Protein AF-A0A2G8JW26-F1 (afdb_monomer)

Solvent-accessible surface area (backbone atoms only — not comparable to full-atom values): 11911 Å² total; per-residue (Å²): 138,81,82,78,79,81,71,82,70,61,40,28,38,35,43,73,55,68,63,91,91,51,98,78,59,60,26,36,37,36,46,38,79,64,57,70,70,58,46,53,52,51,47,51,50,42,63,70,72,42,81,46,42,74,44,77,63,76,85,71,88,49,90,85,55,58,82,61,61,60,58,40,44,54,53,47,48,36,24,60,67,30,25,52,46,27,36,56,57,48,61,54,54,12,58,77,69,71,45,87,59,80,62,75,91,31,46,49,49,94,84,40,62,38,26,58,56,34,28,54,43,42,73,71,40,94,58,98,62,62,60,37,71,81,32,53,88,47,87,11,33,15,66,22,87,83,26,73,69,53,37,68,60,53,51,53,47,39,41,38,23,36,26,40,80,34,97,43,63,91,68,16,61,35,33,34,28,82,66,92,72,62,96,85,51,49,72,44,52,50,48,61,81,56,44,74,42,96,86,61,90,82,80,94

Structure (mmCIF, N/CA/C/O backbone):
data_AF-A0A2G8JW26-F1
#
_entry.id   AF-A0A2G8JW26-F1
#
loop_
_atom_site.group_PDB
_atom_site.id
_atom_site.type_symbol
_atom_site.label_atom_id
_atom_site.label_alt_id
_atom_site.label_comp_id
_atom_site.label_asym_id
_atom_site.label_entity_id
_atom_site.label_seq_id
_atom_site.pdbx_PDB_ins_code
_atom_site.Cartn_x
_atom_site.Cartn_y
_atom_site.Cartn_z
_atom_site.occupancy
_atom_site.B_iso_or_equiv
_atom_site.auth_seq_id
_atom_site.auth_comp_id
_atom_site.auth_asym_id
_atom_site.auth_atom_id
_atom_site.pdbx_PDB_model_num
ATOM 1 N N . MET A 1 1 ? 27.687 -10.144 24.177 1.00 30.78 1 MET A N 1
ATOM 2 C CA . MET A 1 1 ? 27.036 -8.989 23.518 1.00 30.78 1 MET A CA 1
ATOM 3 C C . MET A 1 1 ? 26.056 -9.505 22.473 1.00 30.78 1 MET A C 1
ATOM 5 O O . MET A 1 1 ? 26.446 -9.833 21.360 1.00 30.78 1 MET A O 1
ATOM 9 N N . SER A 1 2 ? 24.797 -9.692 22.864 1.00 26.89 2 SER A N 1
ATOM 10 C CA . SER A 1 2 ? 23.723 -10.181 21.996 1.00 26.89 2 SER A CA 1
ATOM 11 C C . SER A 1 2 ? 23.219 -9.048 21.103 1.00 26.89 2 SER A C 1
ATOM 13 O O . SER A 1 2 ? 22.682 -8.060 21.600 1.00 26.89 2 SER A O 1
ATOM 15 N N . LYS A 1 3 ? 23.391 -9.183 19.784 1.00 27.52 3 LYS A N 1
ATOM 16 C CA . LYS A 1 3 ? 22.780 -8.281 18.802 1.00 27.52 3 LYS A CA 1
ATOM 17 C C . LYS A 1 3 ? 21.259 -8.412 18.907 1.00 27.52 3 LYS A C 1
ATOM 19 O O . LYS A 1 3 ? 20.697 -9.450 18.560 1.00 27.52 3 LYS A O 1
ATOM 24 N N . LEU A 1 4 ? 20.608 -7.368 19.413 1.00 24.56 4 LEU A N 1
ATOM 25 C CA . LEU A 1 4 ? 19.158 -7.242 19.445 1.00 24.56 4 LEU A CA 1
ATOM 26 C C . LEU A 1 4 ? 18.667 -7.197 17.990 1.00 24.56 4 LEU A C 1
ATOM 28 O O . LEU A 1 4 ? 18.871 -6.209 17.284 1.00 24.56 4 LEU A O 1
ATOM 32 N N . LYS A 1 5 ? 18.064 -8.287 17.507 1.00 28.83 5 LYS A N 1
ATOM 33 C CA . LYS A 1 5 ? 17.311 -8.259 16.251 1.00 28.83 5 LYS A CA 1
ATOM 34 C C . LYS A 1 5 ? 16.125 -7.324 16.477 1.00 28.83 5 LYS A C 1
ATOM 36 O O . LYS A 1 5 ? 15.198 -7.675 17.202 1.00 28.83 5 LYS A O 1
ATOM 41 N N . LYS A 1 6 ? 16.184 -6.125 15.896 1.00 34.03 6 LYS A N 1
ATOM 42 C CA . LYS A 1 6 ? 15.090 -5.150 15.876 1.00 34.03 6 LYS A CA 1
ATOM 43 C C . LYS A 1 6 ? 13.930 -5.793 15.109 1.00 34.03 6 LYS A C 1
ATOM 45 O O . LYS A 1 6 ? 13.925 -5.807 13.882 1.00 34.03 6 LYS A O 1
ATOM 50 N N . GLY A 1 7 ? 13.015 -6.443 15.827 1.00 31.31 7 GLY A N 1
ATOM 51 C CA . GLY A 1 7 ? 11.821 -7.029 15.232 1.00 31.31 7 GLY A CA 1
ATOM 52 C C . GLY A 1 7 ? 11.002 -5.909 14.606 1.00 31.31 7 GLY A C 1
ATOM 53 O O . GLY A 1 7 ? 10.542 -5.026 15.327 1.00 31.31 7 GLY A O 1
ATOM 54 N N . ARG A 1 8 ? 10.859 -5.918 13.274 1.00 47.69 8 ARG A N 1
ATOM 55 C CA . ARG A 1 8 ? 9.881 -5.073 12.575 1.00 47.69 8 ARG A CA 1
ATOM 56 C C . ARG A 1 8 ? 8.519 -5.342 13.233 1.00 47.69 8 ARG A C 1
ATOM 58 O O . ARG A 1 8 ? 8.087 -6.493 13.307 1.00 47.69 8 ARG A O 1
ATOM 65 N N . GLY A 1 9 ? 7.927 -4.307 13.827 1.00 42.75 9 GLY A N 1
ATOM 66 C CA . GLY A 1 9 ? 6.691 -4.408 14.601 1.00 42.75 9 GLY A CA 1
ATOM 67 C C . GLY A 1 9 ? 5.542 -4.999 13.780 1.00 42.75 9 GLY A C 1
ATOM 68 O O . GLY A 1 9 ? 5.511 -4.887 12.558 1.00 42.75 9 GLY A O 1
ATOM 69 N N . ARG A 1 10 ? 4.595 -5.647 14.466 1.00 56.91 10 ARG A N 1
ATOM 70 C CA . ARG A 1 10 ? 3.360 -6.190 13.879 1.00 56.91 10 ARG A CA 1
ATOM 71 C C . ARG A 1 10 ? 2.516 -5.027 13.342 1.00 56.91 10 ARG A C 1
ATOM 73 O O . ARG A 1 10 ? 1.923 -4.300 14.137 1.00 56.91 10 ARG A O 1
ATOM 80 N N . MET A 1 11 ? 2.509 -4.846 12.027 1.00 57.72 11 MET A N 1
ATOM 81 C CA . MET A 1 11 ? 1.865 -3.726 11.340 1.00 57.72 11 MET A CA 1
ATOM 82 C C . MET A 1 11 ? 0.542 -4.150 10.700 1.00 57.72 11 MET A C 1
ATOM 84 O O . MET A 1 11 ? 0.404 -5.282 10.250 1.00 57.72 11 MET A O 1
ATOM 88 N N . LEU A 1 12 ? -0.420 -3.235 10.661 1.00 58.44 12 LEU A N 1
ATOM 89 C CA . LEU A 1 12 ? -1.629 -3.317 9.856 1.00 58.44 12 LEU A CA 1
ATOM 90 C C . LEU A 1 12 ? -1.539 -2.312 8.710 1.00 58.44 12 LEU A C 1
ATOM 92 O O . LEU A 1 12 ? -1.093 -1.181 8.891 1.00 58.44 12 LEU A O 1
ATOM 96 N N . GLU A 1 13 ? -2.038 -2.699 7.546 1.00 59.38 13 GLU A N 1
ATOM 97 C CA . GLU A 1 13 ? -2.275 -1.768 6.452 1.00 59.38 13 GLU A CA 1
ATOM 98 C C . GLU A 1 13 ? -3.777 -1.495 6.373 1.00 59.38 13 GLU A C 1
ATOM 100 O O . GLU A 1 13 ? -4.583 -2.398 6.153 1.00 59.38 13 GLU A O 1
ATOM 105 N N . VAL A 1 14 ? -4.195 -0.244 6.518 1.00 57.38 14 VAL A N 1
ATOM 106 C CA . VAL A 1 14 ? -5.599 0.128 6.347 1.00 57.38 14 VAL A CA 1
ATOM 107 C C . VAL A 1 14 ? -5.771 0.792 4.986 1.00 57.38 14 VAL A C 1
ATOM 109 O O . VAL A 1 14 ? -5.389 1.941 4.771 1.00 57.38 14 VAL A O 1
ATOM 112 N N . ARG A 1 15 ? -6.400 0.068 4.053 1.00 61.72 15 ARG A N 1
ATOM 113 C CA . ARG A 1 15 ? -6.806 0.600 2.747 1.00 61.72 15 ARG A CA 1
ATOM 114 C C . ARG A 1 15 ? 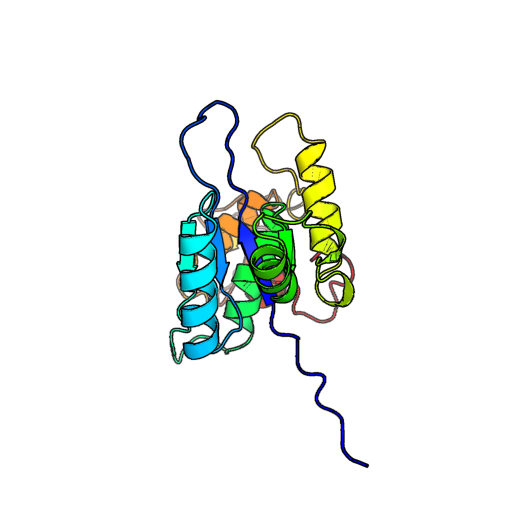-8.140 1.325 2.881 1.00 61.72 15 ARG A C 1
ATOM 116 O O . ARG A 1 15 ? -9.218 0.761 2.654 1.00 61.72 15 ARG A O 1
ATOM 123 N N . THR A 1 16 ? -8.090 2.614 3.181 1.00 50.12 16 THR A N 1
ATOM 124 C CA . THR A 1 16 ? -9.255 3.495 3.064 1.00 50.12 16 THR A CA 1
ATOM 125 C C . THR A 1 16 ? -9.513 3.828 1.589 1.00 50.12 16 THR A C 1
ATOM 127 O O . THR A 1 16 ? -9.239 4.916 1.102 1.00 50.12 16 THR A O 1
ATOM 130 N N . LYS A 1 17 ? -10.061 2.876 0.820 1.00 43.22 17 LYS A N 1
ATOM 131 C CA . LYS A 1 17 ? -10.675 3.213 -0.475 1.00 43.22 17 LYS A CA 1
ATOM 132 C C . LYS A 1 17 ? -12.076 3.763 -0.231 1.00 43.22 17 LYS A C 1
ATOM 134 O O . LYS A 1 17 ? -13.011 2.982 -0.066 1.00 43.22 17 LYS A O 1
ATOM 139 N N . VAL A 1 18 ? -12.225 5.082 -0.285 1.00 38.50 18 VAL A N 1
ATOM 140 C CA . VAL A 1 18 ? -13.498 5.717 -0.643 1.00 38.50 18 VAL A CA 1
ATOM 141 C C . VAL A 1 18 ? -13.238 6.506 -1.919 1.00 38.50 18 VAL A C 1
ATOM 143 O O . VAL A 1 18 ? -12.614 7.556 -1.880 1.00 38.50 18 VAL A O 1
ATOM 146 N N . ALA A 1 19 ? -13.654 5.952 -3.060 1.00 34.09 19 ALA A N 1
ATOM 147 C CA . ALA A 1 19 ? -13.662 6.710 -4.307 1.00 34.09 19 ALA A CA 1
ATOM 148 C C . ALA A 1 19 ? -14.710 7.835 -4.188 1.00 34.09 19 ALA A C 1
ATOM 150 O O . ALA A 1 19 ? -15.807 7.564 -3.667 1.00 34.09 19 ALA A O 1
ATOM 151 N N . PRO A 1 20 ? -14.440 9.056 -4.676 1.00 33.62 20 PRO A N 1
ATOM 152 C CA . PRO A 1 20 ? -15.449 10.100 -4.738 1.00 33.62 20 PRO A CA 1
ATOM 153 C C . PRO A 1 20 ? -16.604 9.613 -5.624 1.00 33.62 20 PRO A C 1
ATOM 155 O O . PRO A 1 20 ? -16.404 9.143 -6.740 1.00 33.62 20 PRO A O 1
ATOM 158 N N . GLY A 1 21 ? -17.832 9.665 -5.107 1.00 41.88 21 GLY A N 1
ATOM 159 C CA . GLY A 1 21 ? -19.046 9.372 -5.882 1.00 41.88 21 GLY A CA 1
ATOM 160 C C . GLY A 1 21 ? -19.690 8.000 -5.668 1.00 41.88 21 GLY A C 1
ATOM 161 O O . GLY A 1 21 ? -20.824 7.813 -6.101 1.00 41.88 21 GLY A O 1
ATOM 162 N N . ASN A 1 22 ? -19.071 7.060 -4.940 1.00 40.91 22 ASN A N 1
ATOM 163 C CA . ASN A 1 22 ? -19.716 5.774 -4.639 1.00 40.91 22 ASN A CA 1
ATOM 164 C C . ASN A 1 22 ? -19.882 5.546 -3.131 1.00 40.91 22 ASN A C 1
ATOM 166 O O . ASN A 1 22 ? -19.102 4.837 -2.495 1.00 40.91 22 ASN A O 1
ATOM 170 N N . LYS A 1 23 ? -20.960 6.116 -2.572 1.00 48.22 23 LYS A N 1
ATOM 171 C CA . LYS A 1 23 ? -21.358 6.061 -1.147 1.00 48.22 23 LYS A CA 1
ATOM 172 C C . LYS A 1 23 ? -21.627 4.640 -0.597 1.00 48.22 23 LYS A C 1
ATOM 174 O O . LYS A 1 23 ? -2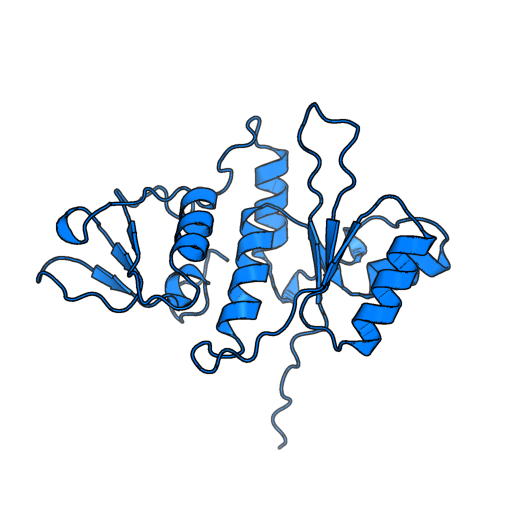2.116 4.503 0.518 1.00 48.22 23 LYS A O 1
ATOM 179 N N . THR A 1 24 ? -21.344 3.578 -1.360 1.00 52.25 24 THR A N 1
ATOM 180 C CA . THR A 1 24 ? -21.722 2.186 -1.043 1.00 52.25 24 THR A CA 1
ATOM 181 C C . THR A 1 24 ? -20.543 1.228 -0.830 1.00 52.25 24 THR A C 1
ATOM 183 O O . THR A 1 24 ? -20.740 0.102 -0.361 1.00 52.25 24 THR A O 1
ATOM 186 N N . ARG A 1 25 ? -19.298 1.627 -1.132 1.00 65.44 25 ARG A N 1
ATOM 187 C CA . ARG A 1 25 ? -18.125 0.757 -0.935 1.00 65.44 25 ARG A CA 1
ATOM 188 C C . ARG A 1 25 ? -17.505 0.963 0.446 1.00 65.44 25 ARG A C 1
ATOM 190 O O . ARG A 1 25 ? -16.904 1.992 0.715 1.00 65.44 25 ARG A O 1
ATOM 197 N N . LYS A 1 26 ? -17.616 -0.063 1.298 1.00 78.06 26 LYS A N 1
ATOM 198 C CA . LYS A 1 26 ? -16.920 -0.116 2.593 1.00 78.06 26 LYS A CA 1
ATOM 199 C C . LYS A 1 26 ? -15.390 -0.126 2.387 1.00 78.06 26 LYS A C 1
ATOM 201 O O . LYS A 1 26 ? -14.928 -0.955 1.589 1.00 78.06 26 LYS A O 1
ATOM 206 N N . PRO A 1 27 ? -14.617 0.714 3.104 1.00 84.12 27 PRO A N 1
ATOM 207 C CA . PRO A 1 27 ? -13.152 0.657 3.115 1.00 84.12 27 PRO A CA 1
ATOM 208 C C . PRO A 1 27 ? -12.647 -0.719 3.577 1.00 84.12 27 PRO A C 1
ATOM 210 O O . PRO A 1 27 ? -13.392 -1.496 4.174 1.00 84.12 27 PRO A O 1
ATOM 213 N N . THR A 1 28 ? -11.397 -1.067 3.263 1.00 86.69 28 THR A N 1
ATOM 214 C CA . THR A 1 28 ? -10.842 -2.405 3.530 1.00 86.69 28 THR A CA 1
ATOM 215 C C . THR A 1 28 ? -9.622 -2.330 4.439 1.00 86.69 28 THR A C 1
ATOM 217 O O . THR A 1 28 ? -8.658 -1.645 4.136 1.00 86.69 28 THR A O 1
ATOM 220 N N . ILE A 1 29 ? -9.619 -3.090 5.525 1.00 88.56 29 ILE A N 1
ATOM 221 C CA . ILE A 1 29 ? -8.446 -3.291 6.376 1.00 88.56 29 ILE A CA 1
ATOM 222 C C . ILE A 1 29 ? -7.690 -4.516 5.858 1.00 88.56 29 ILE A C 1
ATOM 224 O O . ILE A 1 29 ? -8.260 -5.606 5.757 1.00 88.56 29 ILE A O 1
ATOM 228 N N . VAL A 1 30 ? -6.416 -4.342 5.522 1.00 87.19 30 VAL A N 1
ATOM 229 C CA . VAL A 1 30 ? -5.510 -5.407 5.094 1.00 87.19 30 VAL A CA 1
ATOM 230 C C . VAL A 1 30 ? -4.611 -5.798 6.262 1.00 87.19 30 VAL A C 1
ATOM 232 O O . VAL A 1 30 ? -3.844 -5.019 6.820 1.00 87.19 30 VAL A O 1
ATOM 235 N N . LEU A 1 31 ? -4.715 -7.060 6.655 1.00 85.19 31 LEU A N 1
ATOM 236 C CA . LEU A 1 31 ? -3.947 -7.608 7.761 1.00 85.19 31 LEU A CA 1
ATOM 237 C C . LEU A 1 31 ? -2.632 -8.169 7.210 1.00 85.19 31 LEU A C 1
ATOM 239 O O . LEU A 1 31 ? -2.617 -9.274 6.657 1.00 85.19 31 LEU A O 1
ATOM 243 N N . THR A 1 32 ? -1.552 -7.399 7.331 1.00 78.25 32 THR A N 1
ATOM 244 C CA . THR A 1 32 ? -0.191 -7.780 6.921 1.00 78.25 32 THR A CA 1
ATOM 245 C C . THR A 1 32 ? 0.642 -8.176 8.144 1.00 78.25 32 THR A C 1
ATOM 247 O O . THR A 1 32 ? 0.219 -7.983 9.278 1.00 78.25 32 THR A O 1
ATOM 250 N N . SER A 1 33 ? 1.776 -8.854 7.938 1.00 72.56 33 SER A N 1
ATOM 251 C CA . SER A 1 33 ? 2.799 -9.125 8.970 1.00 72.56 33 SER A CA 1
ATOM 252 C C . SER A 1 33 ? 2.303 -9.647 10.337 1.00 72.56 33 SER A C 1
ATOM 254 O O . SER A 1 33 ? 2.906 -9.387 11.381 1.00 72.56 33 SER A O 1
ATOM 256 N N . MET A 1 34 ? 1.224 -10.438 10.338 1.00 75.00 34 MET A N 1
ATOM 257 C CA . MET A 1 34 ? 0.620 -11.039 11.533 1.00 75.00 34 MET A CA 1
ATOM 258 C C . MET A 1 34 ? 0.457 -12.552 11.400 1.00 75.00 34 MET A C 1
ATOM 260 O O . MET A 1 34 ? 0.169 -13.068 10.316 1.00 75.00 34 MET A O 1
ATOM 264 N N . HIS A 1 35 ? 0.581 -13.260 12.526 1.00 80.75 35 HIS A N 1
ATOM 265 C CA . HIS A 1 35 ? 0.244 -14.680 12.612 1.00 80.75 35 HIS A CA 1
ATOM 266 C C . HIS A 1 35 ? -1.244 -14.906 12.346 1.00 80.75 35 HIS A C 1
ATOM 268 O O . HIS A 1 35 ? -2.077 -14.049 12.631 1.00 80.75 35 HIS A O 1
ATOM 274 N N . ARG A 1 36 ? -1.588 -16.088 11.824 1.00 82.44 36 ARG A N 1
ATOM 275 C CA . ARG A 1 36 ? -2.970 -16.420 11.453 1.00 82.44 36 ARG A CA 1
ATOM 276 C C . ARG A 1 36 ? -3.948 -16.267 12.622 1.00 82.44 36 ARG A C 1
ATOM 278 O O . ARG A 1 36 ? -5.014 -15.704 12.417 1.00 82.44 36 ARG A O 1
ATOM 285 N N . SER A 1 37 ? -3.548 -16.686 13.823 1.00 85.12 37 SER A N 1
ATOM 286 C CA . SER A 1 37 ? -4.335 -16.520 15.050 1.00 85.12 37 SER A CA 1
ATOM 287 C C . SER A 1 37 ? -4.636 -15.050 15.354 1.00 85.12 37 SER A C 1
ATOM 289 O O . SER A 1 37 ? -5.780 -14.699 15.622 1.00 85.12 37 SER A O 1
ATOM 291 N N . ASP A 1 38 ? -3.635 -14.172 15.239 1.00 85.12 38 ASP A N 1
ATOM 292 C CA . ASP A 1 38 ? -3.809 -12.730 15.437 1.00 85.12 38 ASP A CA 1
ATOM 293 C C . ASP A 1 38 ? -4.732 -12.156 14.345 1.00 85.12 38 ASP A C 1
ATOM 295 O O . ASP A 1 38 ? -5.621 -11.360 14.640 1.00 85.12 38 ASP A O 1
ATOM 299 N N . GLN A 1 39 ? -4.597 -12.610 13.091 1.00 87.44 39 GLN A N 1
ATOM 300 C CA . GLN A 1 39 ? -5.499 -12.208 12.005 1.00 87.44 39 GLN A CA 1
ATOM 301 C C . GLN A 1 39 ? -6.952 -12.640 12.264 1.00 87.44 39 GLN A C 1
ATOM 303 O O . GLN A 1 39 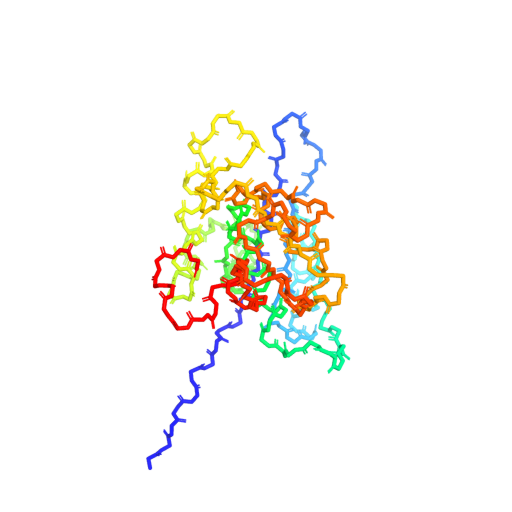? -7.867 -11.877 11.964 1.00 87.44 39 GLN A O 1
ATOM 308 N N . ASP A 1 40 ? -7.186 -13.838 12.809 1.00 90.06 40 ASP A N 1
ATOM 309 C CA . ASP A 1 40 ? -8.529 -14.335 13.145 1.00 90.06 40 ASP A CA 1
ATOM 310 C C . ASP A 1 40 ? -9.236 -13.427 14.161 1.00 90.06 40 ASP A C 1
ATOM 312 O O . ASP A 1 40 ? -10.411 -13.081 13.983 1.00 90.06 40 ASP A O 1
ATOM 316 N N . VAL A 1 41 ? -8.498 -12.983 15.183 1.00 90.94 41 VAL A N 1
ATOM 317 C CA . VAL A 1 41 ? -8.992 -12.021 16.175 1.00 90.94 41 VAL A CA 1
ATOM 318 C C . VAL A 1 41 ? -9.335 -10.694 15.499 1.00 90.94 41 VAL A C 1
ATOM 320 O O . VAL A 1 41 ? -10.467 -10.230 15.615 1.00 90.94 41 VAL A O 1
ATOM 323 N N . MET A 1 42 ? -8.416 -10.121 14.716 1.00 90.31 42 MET A N 1
ATOM 324 C CA . MET A 1 42 ? -8.640 -8.828 14.052 1.00 90.31 42 MET A CA 1
ATOM 325 C C . MET A 1 42 ? -9.826 -8.867 13.082 1.00 90.31 42 MET A C 1
ATOM 327 O O . MET A 1 42 ? -10.645 -7.952 13.068 1.00 90.31 42 MET A O 1
ATOM 331 N N . VAL A 1 43 ? -9.984 -9.948 12.308 1.00 91.62 43 VAL A N 1
ATOM 332 C CA . VAL A 1 43 ? -11.155 -10.132 11.431 1.00 91.62 43 VAL A CA 1
ATOM 333 C C . VAL A 1 43 ? -12.455 -10.138 12.235 1.00 91.62 43 VAL A C 1
ATOM 335 O O . VAL A 1 43 ? -13.448 -9.559 11.790 1.00 91.62 43 VAL A O 1
ATOM 338 N N . SER A 1 44 ? -12.454 -10.769 13.409 1.00 93.00 44 SER A N 1
ATOM 339 C CA . SER A 1 44 ? -13.625 -10.824 14.285 1.00 93.00 44 SER A CA 1
ATOM 340 C C . SER A 1 44 ? -13.985 -9.445 14.839 1.00 93.00 44 SER A C 1
ATOM 342 O O . SER A 1 44 ? -15.165 -9.094 14.839 1.00 93.00 44 SER A O 1
ATOM 344 N N . VAL A 1 45 ? -12.985 -8.643 15.221 1.00 93.06 45 VAL A N 1
ATOM 345 C CA . VAL A 1 45 ? -13.171 -7.254 15.671 1.00 93.06 45 VAL A CA 1
ATOM 346 C C . VAL A 1 45 ? -13.739 -6.376 14.559 1.00 93.06 45 VAL A C 1
ATOM 348 O O . VAL A 1 45 ? -14.757 -5.721 14.760 1.00 93.06 45 VAL A O 1
ATOM 351 N N . VAL A 1 46 ? -13.149 -6.421 13.359 1.00 91.19 46 VAL A N 1
ATOM 352 C CA . VAL A 1 46 ? -13.626 -5.645 12.199 1.00 91.19 46 VAL A CA 1
ATOM 353 C C . VAL A 1 46 ? -15.075 -5.989 11.857 1.00 91.19 46 VAL A C 1
ATOM 355 O O . VAL A 1 46 ? -15.873 -5.111 11.536 1.00 91.19 46 VAL A O 1
ATOM 358 N N . ARG A 1 47 ? -15.442 -7.272 11.952 1.00 93.00 47 ARG A N 1
ATOM 359 C CA . ARG A 1 47 ? -16.824 -7.711 11.739 1.00 93.00 47 ARG A CA 1
ATOM 360 C C . ARG A 1 47 ? -17.771 -7.191 12.824 1.00 93.00 47 ARG A C 1
ATOM 362 O O . ARG A 1 47 ? -18.906 -6.869 12.493 1.00 93.00 47 ARG A O 1
ATOM 369 N N . ASN A 1 48 ? -17.323 -7.148 14.078 1.00 94.25 48 ASN A N 1
ATOM 370 C CA . ASN A 1 48 ? -18.117 -6.686 15.215 1.00 94.25 48 ASN A CA 1
ATOM 371 C C . ASN A 1 48 ? -18.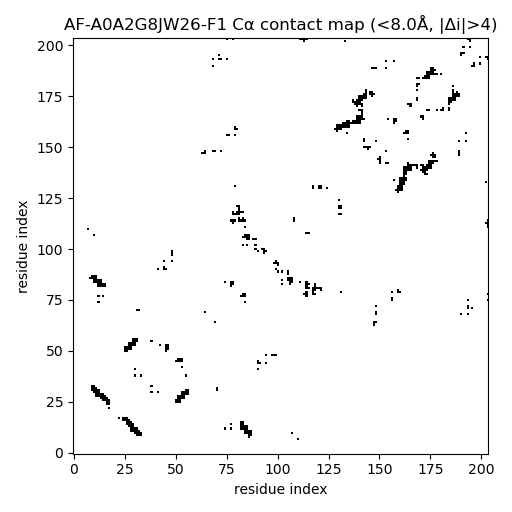407 -5.176 15.128 1.00 94.25 48 ASN A C 1
ATOM 373 O O . ASN A 1 48 ? -19.571 -4.791 15.131 1.00 94.25 48 ASN A O 1
ATOM 377 N N . LEU A 1 49 ? -17.369 -4.350 14.955 1.00 91.94 49 LEU A N 1
ATOM 378 C CA . LEU A 1 49 ? -17.499 -2.888 14.868 1.00 91.94 49 LEU A CA 1
ATOM 379 C C . LEU A 1 49 ? -18.135 -2.413 13.547 1.00 91.94 49 LEU A C 1
ATOM 381 O O . LEU A 1 49 ? -18.700 -1.323 13.470 1.00 91.94 49 LEU A O 1
ATOM 385 N N . GLY A 1 50 ? -18.057 -3.215 12.481 1.00 91.00 50 GLY A N 1
ATOM 386 C CA . GLY A 1 50 ? -18.624 -2.869 11.179 1.00 91.00 50 GLY A CA 1
ATOM 387 C C . GLY A 1 50 ? -17.851 -1.752 10.463 1.00 91.00 50 GLY A C 1
ATOM 388 O O . GLY A 1 50 ? -16.686 -1.494 10.741 1.00 91.00 50 GLY A O 1
ATOM 389 N N . GLY A 1 51 ? -18.465 -1.111 9.463 1.00 87.38 51 GLY A N 1
ATOM 390 C CA . GLY A 1 51 ? -17.842 -0.020 8.687 1.00 87.38 51 GLY A CA 1
ATOM 391 C C . GLY A 1 51 ? -16.781 -0.449 7.660 1.00 87.38 51 GLY A C 1
ATOM 392 O O . GLY A 1 51 ? -16.769 0.088 6.555 1.00 87.38 51 GLY A O 1
ATOM 393 N N . TYR A 1 52 ? -15.982 -1.480 7.947 1.00 89.31 52 TYR A N 1
ATOM 394 C CA . TYR A 1 52 ? -14.898 -1.954 7.078 1.00 89.31 52 TYR A CA 1
ATOM 395 C C . TYR A 1 52 ? -15.117 -3.392 6.586 1.00 89.31 52 TYR A C 1
ATOM 397 O O . TYR A 1 52 ? -15.827 -4.199 7.189 1.00 89.31 52 TYR A O 1
ATOM 405 N N . LYS A 1 53 ? -14.480 -3.728 5.463 1.00 89.88 53 LYS A N 1
ATOM 406 C CA . LYS A 1 53 ? -14.170 -5.107 5.067 1.00 89.88 53 LYS A CA 1
ATOM 407 C C . LYS A 1 53 ? -12.795 -5.475 5.615 1.00 89.88 53 LYS A C 1
ATOM 409 O O . LYS A 1 53 ? -11.946 -4.605 5.762 1.00 89.88 53 LYS A O 1
ATOM 414 N N . SER A 1 54 ? -12.545 -6.755 5.858 1.00 86.44 54 SER A N 1
ATOM 415 C CA . SER A 1 54 ? -11.204 -7.246 6.180 1.00 86.44 54 SER A CA 1
ATOM 416 C C . SER A 1 54 ? -10.679 -8.145 5.063 1.00 86.44 54 SER A C 1
ATOM 418 O O . SER A 1 54 ? -11.414 -8.948 4.486 1.00 86.44 54 SER A O 1
ATOM 420 N N . HIS A 1 55 ? -9.398 -7.997 4.744 1.00 84.38 55 HIS A N 1
ATOM 421 C CA . HIS A 1 55 ? -8.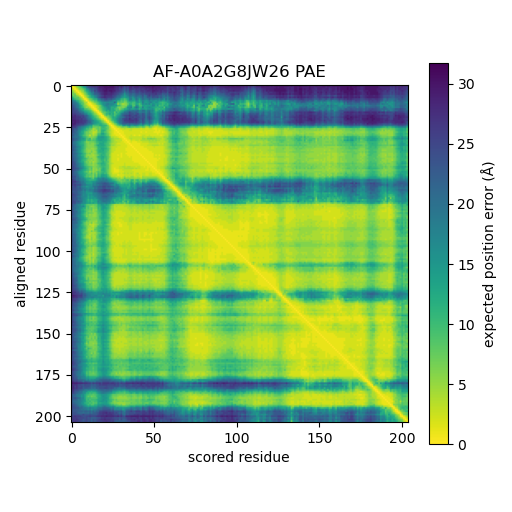676 -8.860 3.824 1.00 84.38 55 HIS A CA 1
ATOM 422 C C . HIS A 1 55 ? -7.427 -9.394 4.518 1.00 84.38 55 HIS A C 1
ATOM 424 O O . HIS A 1 55 ? -6.666 -8.650 5.136 1.00 84.38 55 HIS A O 1
ATOM 430 N N . ARG A 1 56 ? -7.222 -10.705 4.426 1.00 78.50 56 ARG A N 1
ATOM 431 C CA . ARG A 1 56 ? -6.037 -11.357 4.978 1.00 78.50 56 ARG A CA 1
ATOM 432 C C . ARG A 1 56 ? -4.974 -11.409 3.907 1.00 78.50 56 ARG A C 1
ATOM 434 O O . ARG A 1 56 ? -5.215 -12.003 2.857 1.00 78.50 56 ARG A O 1
ATOM 441 N N . HIS A 1 57 ? -3.796 -10.873 4.191 1.00 70.44 57 HIS A N 1
ATOM 442 C CA . HIS A 1 57 ? -2.672 -11.134 3.314 1.00 70.44 57 HIS A CA 1
ATOM 443 C C . HIS A 1 57 ? -2.147 -12.549 3.592 1.00 70.44 57 HIS A C 1
ATOM 445 O O . HIS A 1 57 ? -1.658 -12.856 4.684 1.00 70.44 57 HIS A O 1
ATOM 451 N N . ARG A 1 58 ? -2.286 -13.450 2.614 1.00 59.19 58 ARG A N 1
ATOM 452 C CA . ARG A 1 58 ? -1.730 -14.802 2.710 1.00 59.19 58 ARG A CA 1
ATOM 453 C C . ARG A 1 58 ? -0.237 -14.727 2.404 1.00 59.19 58 ARG A C 1
ATOM 455 O O . ARG A 1 58 ? 0.139 -14.407 1.280 1.00 59.19 58 ARG A O 1
ATOM 462 N N . ARG A 1 59 ? 0.608 -15.092 3.375 1.00 55.53 59 ARG A N 1
ATOM 463 C CA . ARG A 1 59 ? 1.999 -15.470 3.090 1.00 55.53 59 ARG A CA 1
ATOM 464 C C . ARG A 1 59 ? 1.953 -16.722 2.211 1.00 55.53 59 ARG A C 1
ATOM 466 O O . ARG A 1 59 ? 1.652 -17.810 2.699 1.00 55.53 59 ARG A O 1
ATOM 473 N N . SER A 1 60 ? 2.131 -16.556 0.904 1.00 44.56 60 SER A N 1
ATOM 474 C CA . SER A 1 60 ? 2.423 -17.683 0.023 1.00 44.56 60 SER A CA 1
ATOM 475 C C . SER A 1 60 ? 3.898 -18.008 0.207 1.00 44.56 60 SER A C 1
ATOM 477 O O . SER A 1 60 ? 4.730 -17.118 0.044 1.00 44.56 60 SER A O 1
ATOM 479 N N . TYR A 1 61 ? 4.226 -19.248 0.566 1.00 46.28 61 TYR A N 1
ATOM 480 C CA . TYR A 1 61 ? 5.601 -19.746 0.519 1.00 46.28 61 TYR A CA 1
ATOM 481 C C . TYR A 1 61 ? 5.960 -20.047 -0.937 1.00 46.28 61 TYR A C 1
ATOM 483 O O . TYR A 1 61 ? 6.195 -21.197 -1.307 1.00 46.28 61 TYR A O 1
ATOM 491 N N . ASP A 1 62 ? 5.924 -19.024 -1.786 1.00 46.62 62 ASP A N 1
ATOM 492 C CA . ASP A 1 62 ? 6.513 -19.150 -3.104 1.00 46.62 62 ASP A CA 1
ATOM 493 C C . ASP A 1 62 ? 8.030 -19.166 -2.907 1.00 46.62 62 ASP A C 1
ATOM 495 O O . ASP A 1 62 ? 8.610 -18.175 -2.455 1.00 46.62 62 ASP A O 1
ATOM 499 N N . HIS A 1 63 ? 8.650 -20.322 -3.154 1.00 49.78 63 HIS A N 1
ATOM 500 C CA . HIS A 1 63 ? 10.081 -20.558 -2.929 1.00 49.78 63 HIS A CA 1
ATOM 501 C C . HIS A 1 63 ? 10.964 -19.635 -3.787 1.00 49.78 63 HIS A C 1
ATOM 503 O O . HIS A 1 63 ? 12.162 -19.541 -3.534 1.00 49.78 63 HIS A O 1
ATOM 509 N N . SER A 1 64 ? 10.371 -18.934 -4.761 1.00 49.41 64 SER A N 1
ATOM 510 C CA . SER A 1 64 ? 11.038 -17.934 -5.592 1.00 49.41 64 SER A CA 1
ATOM 511 C C . SER A 1 64 ? 11.138 -16.546 -4.944 1.00 49.41 64 SER A C 1
ATOM 513 O O . SER A 1 64 ? 12.028 -15.776 -5.295 1.00 49.41 64 SER A O 1
ATOM 515 N N . SER A 1 65 ? 10.253 -16.195 -4.003 1.00 48.16 65 SER A N 1
ATOM 516 C CA . SER A 1 65 ? 10.224 -14.847 -3.415 1.00 48.16 65 SER A CA 1
ATOM 517 C C . SER A 1 65 ? 10.907 -14.824 -2.049 1.00 48.16 65 SER A C 1
ATOM 519 O O . SER A 1 65 ? 10.534 -15.566 -1.136 1.00 48.16 65 SER A O 1
ATOM 521 N N . SER A 1 66 ? 11.909 -13.959 -1.874 1.00 54.28 66 SER A N 1
ATOM 522 C CA . SER A 1 66 ? 12.528 -13.781 -0.560 1.00 54.28 66 SER A CA 1
ATOM 523 C C . SER A 1 66 ? 11.488 -13.197 0.417 1.00 54.28 66 SER A C 1
ATOM 525 O O . SER A 1 66 ? 10.783 -12.252 0.055 1.00 54.28 66 SER A O 1
ATOM 527 N N . PRO A 1 67 ? 11.373 -13.700 1.661 1.00 48.97 67 PRO A N 1
ATOM 528 C CA . PRO A 1 67 ? 10.311 -13.305 2.594 1.00 48.97 67 PRO A CA 1
ATOM 529 C C . PRO A 1 67 ? 10.168 -11.793 2.848 1.00 48.97 67 PRO A C 1
ATOM 531 O O . PRO A 1 67 ? 9.085 -11.350 3.218 1.00 48.97 67 PRO A O 1
ATOM 534 N N . GLY A 1 68 ? 11.232 -11.005 2.647 1.00 56.34 68 GLY A N 1
ATOM 535 C CA . GLY A 1 68 ? 11.203 -9.544 2.775 1.00 56.34 68 GLY A CA 1
ATOM 536 C C . GLY A 1 68 ? 10.561 -8.824 1.585 1.00 56.34 68 GLY A C 1
ATOM 537 O O . GLY A 1 68 ? 9.754 -7.929 1.791 1.00 56.34 68 GLY A O 1
ATOM 538 N N . THR A 1 69 ? 10.819 -9.264 0.350 1.00 56.41 69 THR A N 1
ATOM 539 C CA . THR A 1 69 ? 10.404 -8.534 -0.871 1.00 56.41 69 THR A CA 1
ATOM 540 C C . THR A 1 69 ? 8.892 -8.414 -1.045 1.00 56.41 69 THR A C 1
ATOM 542 O O . THR A 1 69 ? 8.400 -7.414 -1.561 1.00 56.41 69 THR A O 1
ATOM 545 N N . ARG A 1 70 ? 8.125 -9.410 -0.591 1.00 58.72 70 ARG A N 1
ATOM 546 C CA . ARG A 1 70 ? 6.660 -9.378 -0.685 1.00 58.72 70 ARG A CA 1
ATOM 547 C C . ARG A 1 70 ? 6.018 -8.485 0.377 1.00 58.72 70 ARG A C 1
ATOM 549 O O . ARG A 1 70 ? 5.040 -7.804 0.082 1.00 58.72 70 ARG A O 1
ATOM 556 N N . GLU A 1 71 ? 6.545 -8.512 1.602 1.00 60.62 71 GLU A N 1
ATOM 557 C CA . GLU A 1 71 ? 6.097 -7.602 2.662 1.00 60.62 71 GLU A CA 1
ATOM 558 C C . GLU A 1 71 ? 6.453 -6.157 2.296 1.00 60.62 71 GLU A C 1
ATOM 560 O O . GLU A 1 71 ? 5.616 -5.275 2.472 1.00 60.62 71 GLU A O 1
ATOM 565 N N . ASP A 1 72 ? 7.625 -5.940 1.692 1.00 72.12 72 ASP A N 1
ATOM 566 C CA . ASP A 1 72 ? 8.034 -4.639 1.169 1.00 72.12 72 ASP A CA 1
ATOM 567 C C . ASP A 1 72 ? 7.064 -4.169 0.059 1.00 72.12 72 ASP A C 1
ATOM 569 O O . ASP A 1 72 ? 6.533 -3.072 0.170 1.00 72.12 72 ASP A O 1
ATOM 573 N N . LEU A 1 73 ? 6.692 -5.011 -0.922 1.00 77.19 73 LEU A N 1
ATOM 574 C CA . LEU A 1 73 ? 5.743 -4.629 -1.987 1.00 77.19 73 LEU A CA 1
ATOM 575 C C . LEU A 1 73 ? 4.381 -4.149 -1.469 1.00 77.19 73 LEU A C 1
ATOM 577 O O . LEU A 1 73 ? 3.881 -3.139 -1.953 1.00 77.19 73 LEU A O 1
ATOM 581 N N . GLU A 1 74 ? 3.736 -4.861 -0.542 1.00 78.00 74 GLU A N 1
ATOM 582 C CA . GLU A 1 74 ? 2.408 -4.438 -0.065 1.00 78.00 74 GLU A CA 1
ATOM 583 C C . GLU A 1 74 ? 2.492 -3.119 0.706 1.00 78.00 74 GLU A C 1
ATOM 585 O O . GLU A 1 74 ? 1.665 -2.237 0.489 1.00 78.00 74 GLU A O 1
ATOM 590 N N . CYS A 1 75 ? 3.527 -2.947 1.537 1.00 78.56 75 CYS A N 1
ATOM 591 C CA . CYS A 1 75 ? 3.762 -1.687 2.240 1.00 78.56 75 CYS A CA 1
ATOM 592 C C . CYS A 1 75 ? 4.032 -0.556 1.246 1.00 78.56 75 CYS A C 1
ATOM 594 O O . CYS A 1 75 ? 3.422 0.505 1.341 1.00 78.56 75 CYS A O 1
ATOM 596 N N . THR A 1 76 ? 4.877 -0.798 0.247 1.00 81.75 76 THR A N 1
ATOM 597 C CA . THR A 1 76 ? 5.173 0.167 -0.809 1.00 81.75 76 THR A CA 1
ATOM 598 C C . THR A 1 76 ? 3.925 0.508 -1.622 1.00 81.75 76 THR A C 1
ATOM 600 O O . THR A 1 76 ? 3.681 1.678 -1.888 1.00 81.75 76 THR A O 1
ATOM 603 N N . MET A 1 77 ? 3.076 -0.467 -1.955 1.00 84.44 77 MET A N 1
ATOM 604 C CA . MET A 1 77 ? 1.792 -0.228 -2.624 1.00 84.44 77 MET A CA 1
ATOM 605 C C . MET A 1 77 ? 0.829 0.576 -1.746 1.00 84.44 77 MET A C 1
ATOM 607 O O . MET A 1 77 ? 0.118 1.445 -2.253 1.00 84.44 77 MET A O 1
ATOM 611 N N . ALA A 1 78 ? 0.799 0.313 -0.440 1.00 83.62 78 ALA A N 1
ATOM 612 C CA . ALA A 1 78 ? 0.000 1.067 0.519 1.00 83.62 78 ALA A CA 1
ATOM 613 C C . ALA A 1 78 ? 0.427 2.533 0.565 1.00 83.62 78 ALA A C 1
ATOM 615 O O . ALA A 1 78 ? -0.409 3.430 0.429 1.00 83.62 78 ALA A O 1
ATOM 616 N N . ILE A 1 79 ? 1.737 2.757 0.698 1.00 85.25 79 ILE A N 1
ATOM 617 C CA . ILE A 1 79 ? 2.356 4.078 0.669 1.00 85.25 79 ILE A CA 1
ATOM 618 C C . ILE A 1 79 ? 2.033 4.732 -0.664 1.00 85.25 79 ILE A C 1
ATOM 620 O O . ILE A 1 79 ? 1.480 5.821 -0.664 1.00 85.25 79 ILE A O 1
ATOM 624 N N . ALA A 1 80 ? 2.242 4.052 -1.791 1.00 86.44 80 ALA A N 1
ATOM 625 C CA . ALA A 1 80 ? 1.957 4.583 -3.118 1.00 86.44 80 ALA A CA 1
ATOM 626 C C . ALA A 1 80 ? 0.490 4.990 -3.312 1.00 86.44 80 ALA A C 1
ATOM 628 O O . ALA A 1 80 ? 0.192 5.895 -4.077 1.00 86.44 80 ALA A O 1
ATOM 629 N N . ASN A 1 81 ? -0.439 4.367 -2.583 1.00 85.31 81 ASN A N 1
ATOM 630 C CA . ASN A 1 81 ? -1.862 4.705 -2.597 1.00 85.31 81 ASN A CA 1
ATOM 631 C C . ASN A 1 81 ? -2.276 5.732 -1.525 1.00 85.31 81 ASN A C 1
ATOM 633 O O . ASN A 1 81 ? -3.472 6.018 -1.412 1.00 85.31 81 ASN A O 1
ATOM 637 N N . GLY A 1 82 ? -1.342 6.257 -0.728 1.00 85.62 82 GLY A N 1
ATOM 638 C CA . GLY A 1 82 ? -1.618 7.176 0.382 1.00 85.62 82 GLY A CA 1
ATOM 639 C C . GLY A 1 82 ? -2.456 6.540 1.498 1.00 85.62 82 GLY A C 1
ATOM 640 O O . GLY A 1 82 ? -3.298 7.208 2.094 1.00 85.62 82 GLY A O 1
ATOM 641 N N . CYS A 1 83 ? -2.307 5.231 1.722 1.00 87.56 83 CYS A N 1
ATOM 642 C CA . CYS A 1 83 ? -3.050 4.493 2.745 1.00 87.56 83 CYS A CA 1
ATOM 643 C C . CYS A 1 83 ? -2.479 4.725 4.152 1.00 87.56 83 CYS A C 1
ATOM 645 O O . CYS A 1 83 ? -1.311 5.072 4.324 1.00 87.56 83 CYS A O 1
ATOM 647 N N . TRP A 1 84 ? -3.301 4.480 5.173 1.00 89.88 84 TRP A N 1
ATOM 648 C CA . TRP A 1 84 ? -2.854 4.482 6.564 1.00 89.88 84 TRP A CA 1
ATOM 649 C C . TRP A 1 84 ? -2.081 3.196 6.880 1.00 89.88 84 TRP A C 1
ATOM 651 O O . TRP A 1 84 ? -2.591 2.091 6.678 1.00 89.88 84 TRP A O 1
ATOM 661 N N . LEU A 1 85 ? -0.870 3.334 7.418 1.00 87.69 85 LEU A N 1
ATOM 662 C CA . LEU A 1 85 ? -0.096 2.226 7.981 1.00 87.69 85 LEU A CA 1
ATOM 663 C C . LEU A 1 85 ? -0.145 2.315 9.501 1.00 87.69 85 LEU A C 1
ATOM 665 O O . LEU A 1 85 ? 0.484 3.191 10.090 1.00 87.69 85 LEU A O 1
ATOM 669 N N . LEU A 1 86 ? -0.909 1.428 10.136 1.00 88.81 86 LEU A N 1
ATOM 670 C CA . LEU A 1 86 ? -1.260 1.532 11.552 1.00 88.81 86 LEU A CA 1
ATOM 671 C C . LEU A 1 86 ? -0.716 0.361 12.361 1.00 88.81 86 LEU A C 1
ATOM 673 O O . LEU A 1 86 ? -0.523 -0.747 11.860 1.00 88.81 86 LEU A O 1
ATOM 677 N N . SER A 1 87 ? -0.496 0.578 13.651 1.00 88.25 87 SER A N 1
ATOM 678 C CA . SER A 1 87 ? -0.259 -0.516 14.583 1.00 88.25 87 SER A CA 1
ATOM 679 C C . SER A 1 87 ? -1.553 -1.310 14.800 1.00 88.25 87 SER A C 1
ATOM 681 O O . SER A 1 87 ? -2.670 -0.811 14.629 1.00 88.25 87 SER A O 1
ATOM 683 N N . LYS A 1 88 ? -1.427 -2.569 15.237 1.00 87.75 88 LYS A N 1
ATOM 684 C CA . LYS A 1 88 ? -2.603 -3.373 15.611 1.00 87.75 88 LYS A CA 1
ATOM 685 C C . LYS A 1 88 ? -3.407 -2.800 16.782 1.00 87.75 88 LYS A C 1
ATOM 687 O O . LYS A 1 88 ? -4.553 -3.198 16.977 1.00 87.75 88 LYS A O 1
ATOM 692 N N . GLU A 1 89 ? -2.811 -1.899 17.560 1.00 91.00 89 GLU A N 1
ATOM 693 C CA . GLU A 1 89 ? -3.458 -1.269 18.712 1.00 91.00 89 GLU A CA 1
ATOM 694 C C . GLU A 1 89 ? -4.628 -0.394 18.272 1.00 91.00 89 GLU A C 1
ATOM 696 O O . GLU A 1 89 ? -5.605 -0.314 19.001 1.00 91.00 89 GLU A O 1
ATOM 701 N N . TRP A 1 90 ? -4.611 0.149 17.049 1.00 93.12 90 TRP A N 1
ATOM 702 C CA . TRP A 1 90 ? -5.755 0.887 16.510 1.00 93.12 90 TRP A CA 1
ATOM 703 C C . TRP A 1 90 ? -7.044 0.057 16.543 1.00 93.12 90 TRP A C 1
ATOM 705 O O . TRP A 1 90 ? -8.079 0.515 17.023 1.00 93.12 90 TRP A O 1
ATOM 715 N N . VAL A 1 91 ? -6.973 -1.200 16.091 1.00 91.44 91 VAL A N 1
ATOM 716 C CA . VAL A 1 91 ? -8.128 -2.111 16.067 1.00 91.44 91 VAL A CA 1
ATOM 717 C C . VAL A 1 91 ? -8.533 -2.526 17.482 1.00 91.44 91 VAL A C 1
ATOM 719 O O . VAL A 1 91 ? -9.722 -2.584 17.785 1.00 91.44 91 VAL A O 1
ATOM 722 N N . LEU A 1 92 ? -7.560 -2.804 18.353 1.00 91.31 92 LEU A N 1
ATOM 723 C CA . LEU A 1 92 ? -7.822 -3.246 19.727 1.00 91.31 92 LEU A CA 1
ATOM 724 C C . LEU A 1 92 ? -8.429 -2.129 20.586 1.00 91.31 92 LEU A C 1
ATOM 726 O O . LEU A 1 92 ? -9.422 -2.359 21.268 1.00 91.31 92 LEU A O 1
ATOM 730 N N . ASN A 1 93 ? -7.898 -0.913 20.498 1.00 94.94 93 ASN A N 1
ATOM 731 C CA . ASN A 1 93 ? -8.387 0.227 21.268 1.00 94.94 93 ASN A CA 1
ATOM 732 C C . ASN A 1 93 ? -9.736 0.725 20.721 1.00 94.94 93 ASN A C 1
ATOM 734 O O . ASN A 1 93 ? -10.585 1.182 21.487 1.00 94.94 93 ASN A O 1
ATOM 738 N N . SER A 1 94 ? -9.975 0.582 19.410 1.00 94.88 94 SER A N 1
ATOM 739 C CA . SER A 1 94 ? -11.299 0.818 18.815 1.00 94.88 94 SER A CA 1
ATOM 740 C C . SER A 1 94 ? -12.340 -0.184 19.317 1.00 94.88 94 SER A C 1
ATOM 742 O O . SER A 1 94 ? -13.480 0.191 19.586 1.00 94.88 94 SER A O 1
ATOM 744 N N . LEU A 1 95 ? -11.959 -1.457 19.494 1.00 94.56 95 LEU A N 1
ATOM 745 C CA . LEU A 1 95 ? -12.841 -2.458 20.101 1.00 94.56 95 LEU A CA 1
ATOM 746 C C . LEU A 1 95 ? -13.217 -2.066 21.528 1.00 94.56 95 LEU A C 1
ATOM 748 O O . LEU A 1 95 ? -14.395 -2.100 21.868 1.00 94.56 95 LEU A O 1
ATOM 752 N N . GLU A 1 96 ? -12.228 -1.694 22.341 1.00 95.81 96 GLU A N 1
ATOM 753 C CA . GLU A 1 96 ? -12.442 -1.279 23.731 1.00 95.81 96 GLU A CA 1
ATOM 754 C C . GLU A 1 96 ? -13.333 -0.033 23.829 1.00 95.81 96 GLU A C 1
ATOM 756 O O . GLU A 1 96 ? -14.196 0.047 24.700 1.00 95.81 96 GLU A O 1
ATOM 761 N N . SER A 1 97 ? -13.186 0.901 22.886 1.00 96.38 97 SER A N 1
ATOM 762 C CA . SER A 1 97 ? -13.991 2.127 22.822 1.00 96.38 97 SER A CA 1
ATOM 763 C C . SER A 1 97 ? -15.397 1.910 22.247 1.00 96.38 97 SER A C 1
ATOM 765 O O . SER A 1 97 ? -16.265 2.766 22.403 1.00 96.38 97 SER A O 1
ATOM 767 N N . GLY A 1 98 ? -15.638 0.787 21.563 1.00 95.81 98 GLY A N 1
ATOM 768 C CA . GLY A 1 98 ? -16.903 0.482 20.887 1.00 95.81 98 GLY A CA 1
ATOM 769 C C . GLY A 1 98 ? -17.123 1.223 19.559 1.00 95.81 98 GLY A C 1
ATOM 770 O O . GLY A 1 98 ? -18.204 1.121 18.981 1.00 95.81 98 GLY A O 1
ATOM 771 N N . TYR A 1 99 ? -16.126 1.957 19.056 1.00 93.12 99 TYR A N 1
ATOM 772 C CA . TYR A 1 99 ? -16.157 2.665 17.772 1.00 93.12 99 TYR A CA 1
ATOM 773 C C . TYR A 1 99 ? -14.741 2.830 17.200 1.00 93.12 99 TYR A C 1
ATOM 775 O O . TYR A 1 99 ? -13.752 2.698 17.917 1.00 93.12 99 TYR A O 1
ATOM 783 N N . TRP A 1 100 ? -14.634 3.125 15.900 1.00 93.44 100 TRP A N 1
ATOM 784 C CA . TRP A 1 100 ? -13.344 3.356 15.241 1.00 93.44 100 TRP A CA 1
ATOM 785 C C . TRP A 1 100 ? -12.695 4.652 15.728 1.00 93.44 100 TRP A C 1
ATOM 787 O O . TRP A 1 100 ? -13.236 5.738 15.516 1.00 93.44 100 TRP A O 1
ATOM 797 N N . LEU A 1 101 ? -11.537 4.527 16.375 1.00 94.38 101 LEU A N 1
ATOM 798 C CA . LEU A 1 101 ? -10.735 5.664 16.816 1.00 94.38 101 LEU A CA 1
ATOM 799 C C . LEU A 1 101 ? -10.064 6.368 15.624 1.00 94.38 101 LEU A C 1
ATOM 801 O O . LEU A 1 101 ? -9.855 5.733 14.587 1.00 94.38 101 LEU A O 1
ATOM 805 N N . PRO A 1 102 ? -9.665 7.646 15.773 1.00 92.75 102 PRO A N 1
ATOM 806 C CA . PRO A 1 102 ? -8.823 8.317 14.787 1.00 92.75 102 PRO A CA 1
ATOM 807 C C . PRO A 1 102 ? -7.545 7.520 14.502 1.00 92.75 102 PRO A C 1
ATOM 809 O O . PRO A 1 102 ? -6.933 6.974 15.420 1.00 92.75 102 PRO A O 1
ATOM 812 N N . GLU A 1 103 ? -7.145 7.453 13.234 1.00 91.94 103 GLU A N 1
ATOM 813 C CA . GLU A 1 103 ? -6.004 6.657 12.778 1.00 91.94 103 GLU A CA 1
ATOM 814 C C . GLU A 1 103 ? -4.645 7.252 13.190 1.00 91.94 103 GLU A C 1
ATOM 816 O O . GLU A 1 103 ? -3.729 6.506 13.535 1.00 91.94 103 GLU A O 1
ATOM 821 N N . GLU A 1 104 ? -4.524 8.585 13.192 1.00 90.88 104 GLU A N 1
ATOM 822 C CA . GLU A 1 104 ? -3.262 9.329 13.365 1.00 90.88 104 GLU A CA 1
ATOM 823 C C . GLU A 1 104 ? -2.405 8.896 14.571 1.00 90.88 104 GLU A C 1
ATOM 825 O O . GLU A 1 104 ? -1.214 8.646 14.378 1.00 90.88 104 GLU A O 1
ATOM 830 N N . PRO A 1 105 ? -2.950 8.703 15.790 1.00 92.38 105 PRO A N 1
ATOM 831 C CA . PRO A 1 105 ? -2.147 8.305 16.950 1.00 92.38 105 PRO A CA 1
ATOM 832 C C . PRO A 1 105 ? -1.518 6.910 16.838 1.00 92.38 105 PRO A C 1
ATOM 834 O O . PRO A 1 105 ? -0.624 6.573 17.612 1.00 92.38 105 PRO A O 1
ATOM 837 N N . PHE A 1 106 ? -1.999 6.085 15.907 1.00 91.25 106 PHE A N 1
ATOM 838 C CA . PHE A 1 106 ? -1.579 4.697 15.738 1.00 91.25 106 PHE A CA 1
ATOM 839 C C . PHE A 1 106 ? -0.695 4.491 14.506 1.00 91.25 106 PHE A C 1
ATOM 841 O O . PHE A 1 106 ? -0.359 3.349 14.182 1.00 91.25 106 PHE A O 1
ATOM 848 N N . GLU A 1 107 ? -0.328 5.560 13.800 1.00 87.94 107 GLU A N 1
ATOM 849 C CA . GLU A 1 107 ? 0.465 5.474 12.581 1.00 87.94 107 GLU A CA 1
ATOM 850 C C . GLU A 1 107 ? 1.922 5.053 12.846 1.00 87.94 107 GLU A C 1
ATOM 852 O O . GLU A 1 107 ? 2.613 5.552 13.738 1.00 87.94 107 GLU A O 1
ATOM 857 N N . VAL A 1 108 ? 2.425 4.113 12.039 1.00 82.62 108 VAL A N 1
ATOM 858 C CA . VAL A 1 108 ? 3.759 3.511 12.205 1.00 82.62 108 VAL A CA 1
ATOM 859 C C . VAL A 1 108 ? 4.843 4.341 11.500 1.00 82.62 108 VAL A C 1
ATOM 861 O O . VAL A 1 108 ? 5.537 3.869 10.600 1.00 82.62 108 VAL A O 1
ATOM 864 N N . HIS A 1 109 ? 5.033 5.589 11.934 1.00 74.81 109 HIS A N 1
ATOM 865 C CA . HIS A 1 109 ? 5.947 6.541 11.281 1.00 74.81 109 HIS A CA 1
ATOM 866 C C . HIS A 1 109 ? 7.417 6.104 11.247 1.00 74.81 109 HIS A C 1
ATOM 868 O O . HIS A 1 109 ? 8.113 6.331 10.263 1.00 74.81 109 HIS A O 1
ATOM 874 N N . SER A 1 110 ? 7.911 5.479 12.320 1.00 72.31 110 SER A N 1
ATOM 875 C CA . SER A 1 110 ? 9.343 5.159 12.458 1.00 72.31 110 SER A CA 1
ATOM 876 C C . SER A 1 110 ? 9.847 4.102 11.472 1.00 72.31 110 SER A C 1
ATOM 878 O O . SER A 1 110 ? 11.054 3.993 11.264 1.00 72.31 110 SER A O 1
ATOM 880 N N . ALA A 1 111 ? 8.938 3.312 10.898 1.00 68.56 111 ALA A N 1
ATOM 881 C CA . ALA A 1 111 ? 9.268 2.285 9.919 1.00 68.56 111 ALA A CA 1
ATOM 882 C C . ALA A 1 111 ? 9.010 2.738 8.475 1.00 68.56 111 ALA A C 1
ATOM 884 O O . ALA A 1 111 ? 9.686 2.239 7.583 1.00 68.56 111 ALA A O 1
ATOM 885 N N . PHE A 1 112 ? 8.068 3.666 8.260 1.00 75.62 112 PHE A N 1
ATOM 886 C CA . PHE A 1 112 ? 7.600 4.079 6.932 1.00 75.62 112 PHE A CA 1
ATOM 887 C C . PHE A 1 112 ? 7.323 5.591 6.883 1.00 75.62 112 PHE A C 1
ATOM 889 O O . PHE A 1 112 ? 6.163 6.011 6.833 1.00 75.62 112 PHE A O 1
ATOM 896 N N . PRO A 1 113 ? 8.361 6.443 6.917 1.00 77.56 113 PRO A N 1
ATOM 897 C CA . PRO A 1 113 ? 8.181 7.895 6.912 1.00 77.56 113 PRO A CA 1
ATOM 898 C C . PRO A 1 113 ? 7.453 8.404 5.655 1.00 77.56 113 PRO A C 1
ATOM 900 O O . PRO A 1 113 ? 6.675 9.356 5.744 1.00 77.56 113 PRO A O 1
ATOM 903 N N . ALA A 1 114 ? 7.622 7.738 4.506 1.00 82.06 114 ALA A N 1
ATOM 904 C CA . ALA A 1 114 ? 6.964 8.108 3.253 1.00 82.06 114 ALA A CA 1
ATOM 905 C C . ALA A 1 114 ? 5.433 7.928 3.274 1.00 82.06 114 ALA A C 1
ATOM 907 O O . ALA A 1 114 ? 4.735 8.552 2.473 1.00 82.06 114 ALA A O 1
ATOM 908 N N . ALA A 1 115 ? 4.882 7.126 4.197 1.00 84.62 115 ALA A N 1
ATOM 909 C CA . ALA A 1 115 ? 3.441 6.877 4.288 1.00 84.62 115 ALA A CA 1
ATOM 910 C C . ALA A 1 115 ? 2.644 8.163 4.557 1.00 84.62 115 ALA A C 1
ATOM 912 O O . ALA A 1 115 ? 1.669 8.451 3.856 1.00 84.62 115 ALA A O 1
ATOM 913 N N . LYS A 1 116 ? 3.104 8.968 5.524 1.00 86.38 116 LYS A N 1
ATOM 914 C CA . LYS A 1 116 ? 2.478 10.248 5.879 1.00 86.38 116 LYS A CA 1
ATOM 915 C C . LYS A 1 116 ? 2.552 11.236 4.716 1.00 86.38 116 LYS A C 1
ATOM 917 O O . LYS A 1 116 ? 1.524 11.775 4.318 1.00 86.38 116 LYS A O 1
ATOM 922 N N . ILE A 1 117 ? 3.746 11.401 4.138 1.00 86.56 117 ILE A N 1
ATOM 923 C CA . ILE A 1 117 ? 3.990 12.311 3.007 1.00 86.56 117 ILE A CA 1
ATOM 924 C C . ILE A 1 117 ? 3.065 11.958 1.841 1.00 86.56 117 ILE A C 1
ATOM 926 O O . ILE A 1 117 ? 2.363 12.816 1.313 1.00 86.56 117 ILE A O 1
ATOM 930 N N . SER A 1 118 ? 3.008 10.679 1.468 1.00 87.38 118 SER A N 1
ATOM 931 C CA . SER A 1 118 ? 2.154 10.223 0.375 1.00 87.38 118 SER A CA 1
ATOM 932 C C . SER A 1 118 ? 0.667 10.479 0.637 1.00 87.38 118 SER A C 1
ATOM 934 O O . SER A 1 118 ? -0.048 10.939 -0.253 1.00 87.38 118 SER A O 1
ATOM 936 N N . ARG A 1 119 ? 0.182 10.227 1.860 1.00 87.75 119 ARG A N 1
ATOM 937 C CA . ARG A 1 119 ? -1.216 10.500 2.228 1.00 87.75 119 ARG A CA 1
ATOM 938 C C . ARG A 1 119 ? -1.544 11.991 2.154 1.00 87.75 119 ARG A C 1
ATOM 940 O O . ARG A 1 119 ? -2.605 12.352 1.647 1.00 87.75 119 ARG A O 1
ATOM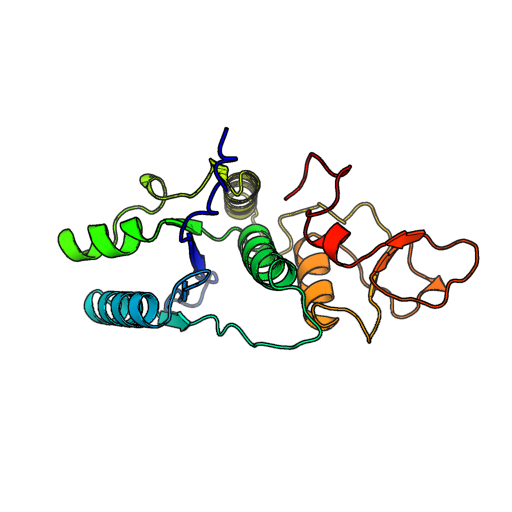 947 N N . GLU A 1 120 ? -0.653 12.848 2.640 1.00 87.19 120 GLU A N 1
ATOM 948 C CA . GLU A 1 120 ? -0.824 14.302 2.586 1.00 87.19 120 GLU A CA 1
ATOM 949 C C . GLU A 1 120 ? -0.855 14.803 1.139 1.00 87.19 120 GLU A C 1
ATOM 951 O O . GLU A 1 120 ? -1.794 15.508 0.766 1.00 87.19 120 GLU A O 1
ATOM 956 N N . LEU A 1 121 ? 0.083 14.356 0.297 1.00 87.00 121 LEU A N 1
ATOM 957 C CA . LEU A 1 121 ? 0.095 14.667 -1.137 1.00 87.00 121 LEU A CA 1
ATOM 958 C C . LEU A 1 121 ? -1.195 14.217 -1.826 1.00 87.00 121 LEU A C 1
ATOM 960 O O . LEU A 1 121 ? -1.778 14.965 -2.608 1.00 87.00 121 LEU A O 1
ATOM 964 N N . LYS A 1 122 ? -1.689 13.019 -1.497 1.00 85.81 122 LYS A N 1
ATOM 965 C CA . LYS A 1 122 ? -2.957 12.520 -2.031 1.00 85.81 122 LYS A CA 1
ATOM 966 C C . LYS A 1 122 ? -4.147 13.378 -1.607 1.00 85.81 122 LYS A C 1
ATOM 968 O O . LYS A 1 122 ? -5.020 13.631 -2.426 1.00 85.81 122 LYS A O 1
ATOM 973 N N . SER A 1 123 ? -4.185 13.832 -0.354 1.00 84.00 123 SER A N 1
ATOM 974 C CA . SER A 1 123 ? -5.266 14.690 0.156 1.00 84.00 123 SER A CA 1
ATOM 975 C C . SER A 1 123 ? -5.318 16.063 -0.519 1.00 84.00 123 SER A C 1
ATOM 977 O O . SER A 1 123 ? -6.383 16.667 -0.597 1.00 84.00 123 SER A O 1
ATOM 979 N N . GLN A 1 124 ? -4.172 16.535 -1.016 1.00 83.00 124 GLN A N 1
ATOM 980 C CA . GLN A 1 124 ? -4.029 17.799 -1.738 1.00 83.00 124 GLN A CA 1
ATOM 981 C C . GLN A 1 124 ? -4.224 17.631 -3.252 1.00 83.00 124 GLN A C 1
ATOM 983 O O . GLN A 1 124 ? -4.376 18.622 -3.963 1.00 83.00 124 GLN A O 1
ATOM 988 N N . SER A 1 125 ? -4.216 16.394 -3.759 1.00 78.44 125 SER A N 1
ATOM 989 C CA . SER A 1 125 ? -4.460 16.111 -5.170 1.00 78.44 125 SER A CA 1
ATOM 990 C C . SER A 1 125 ? -5.942 16.279 -5.491 1.00 78.44 125 SER A C 1
ATOM 992 O O . SER A 1 125 ? -6.801 15.613 -4.919 1.00 78.44 125 SER A O 1
ATOM 994 N N . GLU A 1 126 ? -6.242 17.130 -6.468 1.00 66.44 126 GLU A N 1
ATOM 995 C CA . GLU A 1 126 ? -7.604 17.331 -6.979 1.00 66.44 126 GLU A CA 1
ATOM 996 C C . GLU A 1 126 ? -8.066 16.188 -7.900 1.00 66.44 126 GLU A C 1
ATOM 998 O O . GLU A 1 126 ? -9.241 16.099 -8.257 1.00 66.44 126 GLU A O 1
ATOM 1003 N N . THR A 1 127 ? -7.149 15.296 -8.289 1.00 61.56 127 THR A N 1
ATOM 1004 C CA . THR A 1 127 ? -7.426 14.172 -9.189 1.00 61.56 127 THR A CA 1
ATOM 1005 C C . THR A 1 127 ? -7.128 12.839 -8.511 1.00 61.56 127 THR A C 1
ATOM 1007 O O . THR A 1 127 ? -6.131 12.700 -7.802 1.00 61.56 127 THR A O 1
ATOM 1010 N N . ASP A 1 128 ? -7.951 11.826 -8.798 1.00 62.38 128 ASP A N 1
ATOM 1011 C CA . ASP A 1 128 ? -7.757 10.422 -8.384 1.00 62.38 128 ASP A CA 1
ATOM 1012 C C . ASP A 1 128 ? -6.566 9.731 -9.100 1.00 62.38 128 ASP A C 1
ATOM 1014 O O . ASP A 1 128 ? -6.446 8.503 -9.097 1.00 62.38 128 ASP A O 1
ATOM 1018 N N . GLY A 1 129 ? -5.703 10.513 -9.756 1.00 65.69 129 GLY A N 1
ATOM 1019 C CA . GLY A 1 129 ? -4.545 10.047 -10.503 1.00 65.69 129 GLY A CA 1
ATOM 1020 C C . GLY A 1 129 ? -3.305 9.830 -9.637 1.00 65.69 129 GLY A C 1
ATOM 1021 O O . GLY A 1 129 ? -3.350 9.755 -8.411 1.00 65.69 129 GLY A O 1
ATOM 1022 N N . CYS A 1 130 ? -2.169 9.728 -10.316 1.00 71.12 130 CYS A N 1
ATOM 1023 C CA . CYS A 1 130 ? -0.860 9.635 -9.692 1.00 71.12 130 CYS A CA 1
ATOM 1024 C C . CYS A 1 130 ? -0.544 10.919 -8.898 1.00 71.12 130 CYS A C 1
ATOM 1026 O O . CYS A 1 130 ? -0.308 11.979 -9.480 1.00 71.12 130 CYS A O 1
ATOM 1028 N N . HIS A 1 131 ? -0.533 10.826 -7.564 1.00 79.06 131 HIS A N 1
ATOM 1029 C CA . HIS A 1 131 ? -0.128 11.924 -6.675 1.00 79.06 131 HIS A CA 1
ATOM 1030 C C . HIS A 1 131 ? 1.367 11.887 -6.325 1.00 79.06 131 HIS A C 1
ATOM 1032 O O . HIS A 1 131 ? 1.911 12.869 -5.824 1.00 79.06 131 HIS A O 1
ATOM 1038 N N . LEU A 1 132 ? 2.040 10.770 -6.607 1.00 82.88 132 LEU A N 1
ATOM 1039 C CA . LEU A 1 132 ? 3.469 10.577 -6.376 1.00 82.88 132 LEU A CA 1
ATOM 1040 C C . LEU A 1 132 ? 4.249 10.676 -7.682 1.00 82.88 132 LEU A C 1
ATOM 1042 O O . LEU A 1 132 ? 4.138 9.805 -8.526 1.00 82.88 132 LEU A O 1
ATOM 1046 N N . LYS A 1 133 ? 5.111 11.678 -7.832 1.00 86.31 133 LYS A N 1
ATOM 1047 C CA . LYS A 1 133 ? 5.921 11.879 -9.050 1.00 86.31 133 LYS A CA 1
ATOM 1048 C C . LYS A 1 133 ? 7.323 11.266 -8.948 1.00 86.31 133 LYS A C 1
ATOM 1050 O O . LYS A 1 133 ? 8.298 11.850 -9.399 1.00 86.31 133 LYS A O 1
ATOM 1055 N N . LEU A 1 134 ? 7.436 10.105 -8.305 1.00 85.19 134 LEU A N 1
ATOM 1056 C CA . LEU A 1 134 ? 8.731 9.501 -7.960 1.00 85.19 134 LEU A CA 1
ATOM 1057 C C . LEU A 1 134 ? 9.479 8.927 -9.165 1.00 85.19 134 LEU A C 1
ATOM 1059 O O . LEU A 1 134 ? 10.692 8.753 -9.107 1.00 85.19 134 LEU A O 1
ATOM 1063 N N . PHE A 1 135 ? 8.748 8.591 -10.224 1.00 89.06 135 PHE A N 1
ATOM 1064 C CA . PHE A 1 135 ? 9.285 7.978 -11.433 1.00 89.06 135 PHE A CA 1
ATOM 1065 C C . PHE A 1 135 ? 8.974 8.783 -12.698 1.00 89.06 135 PHE A C 1
ATOM 1067 O O . PHE A 1 135 ? 9.184 8.283 -13.798 1.00 89.06 135 PHE A O 1
ATOM 1074 N N . SER A 1 136 ? 8.489 10.022 -12.564 1.00 87.38 136 SER A N 1
ATOM 1075 C CA . SER A 1 136 ? 8.085 10.842 -13.715 1.00 87.38 136 SER A CA 1
ATOM 1076 C C . SER A 1 136 ? 9.252 11.437 -14.504 1.00 87.38 136 SER A C 1
ATOM 1078 O O . SER A 1 136 ? 9.030 12.025 -15.554 1.00 87.38 136 SER A O 1
ATOM 1080 N N . GLU A 1 137 ? 10.472 11.363 -13.968 1.00 88.38 137 GLU A N 1
ATOM 1081 C CA . GLU A 1 137 ? 11.690 11.823 -14.650 1.00 88.38 137 GLU A CA 1
ATOM 1082 C C . GLU A 1 137 ? 12.221 10.818 -15.682 1.00 88.38 137 GLU A C 1
ATOM 1084 O O . GLU A 1 137 ? 13.029 11.192 -16.524 1.00 88.38 137 GLU A O 1
ATOM 1089 N N . PHE A 1 138 ? 11.758 9.566 -15.626 1.00 88.81 138 PHE A N 1
ATOM 1090 C CA . PHE A 1 138 ? 12.129 8.519 -16.573 1.00 88.81 138 PHE A CA 1
ATOM 1091 C C . PHE A 1 138 ? 11.137 8.503 -17.741 1.00 88.81 138 PHE A C 1
ATOM 1093 O O . PHE A 1 138 ? 9.921 8.504 -17.531 1.00 88.81 138 PHE A O 1
ATOM 1100 N N . GLU A 1 139 ? 11.646 8.429 -18.967 1.00 86.69 139 GLU A N 1
ATOM 1101 C CA . GLU A 1 139 ? 10.866 8.312 -20.201 1.00 86.69 139 GLU A CA 1
ATOM 1102 C C . GLU A 1 139 ? 10.149 6.961 -20.291 1.00 86.69 139 GLU A C 1
ATOM 1104 O O . GLU A 1 139 ? 9.048 6.873 -20.843 1.00 86.69 139 GLU A O 1
ATOM 1109 N N . GLY A 1 140 ? 10.707 5.913 -19.676 1.00 92.12 140 GLY A N 1
ATOM 1110 C CA . GLY A 1 140 ? 9.961 4.684 -19.453 1.00 92.12 140 GLY A CA 1
ATOM 1111 C C . GLY A 1 140 ? 10.735 3.524 -18.838 1.00 92.12 140 GLY A C 1
ATOM 1112 O O . GLY A 1 140 ? 11.963 3.441 -18.879 1.00 92.12 140 GLY A O 1
ATOM 1113 N N . PHE A 1 141 ? 9.968 2.597 -18.272 1.00 93.69 141 PHE A N 1
ATOM 1114 C CA . PHE A 1 141 ? 10.446 1.392 -17.610 1.00 93.69 141 PHE A CA 1
ATOM 1115 C C . PHE A 1 141 ? 10.064 0.155 -18.407 1.00 93.69 141 PHE A C 1
ATOM 1117 O O . PHE A 1 141 ? 8.916 -0.004 -18.820 1.00 93.69 141 PHE A O 1
ATOM 1124 N N . PHE A 1 142 ? 10.994 -0.783 -18.529 1.00 93.31 142 PHE A N 1
ATOM 1125 C CA . PHE A 1 142 ? 10.684 -2.145 -18.942 1.00 93.31 142 PHE A CA 1
ATOM 1126 C C . PHE A 1 142 ? 10.753 -3.067 -17.725 1.00 93.31 142 PHE A C 1
ATOM 1128 O O . PHE A 1 142 ? 11.709 -3.012 -16.955 1.00 93.31 142 PHE A O 1
ATOM 1135 N N . VAL A 1 143 ? 9.759 -3.935 -17.549 1.00 93.12 143 VAL A N 1
ATOM 1136 C CA . VAL A 1 143 ? 9.739 -4.923 -16.462 1.00 93.12 143 VAL A CA 1
ATOM 1137 C C . VAL A 1 143 ? 9.808 -6.322 -17.063 1.00 93.12 143 VAL A C 1
ATOM 1139 O O . VAL A 1 143 ? 8.997 -6.666 -17.930 1.00 93.12 143 VAL A O 1
ATOM 1142 N N . SER A 1 144 ? 10.783 -7.109 -16.602 1.00 91.06 144 SER A N 1
ATOM 1143 C CA . SER A 1 144 ? 10.983 -8.491 -17.039 1.00 91.06 144 SER A CA 1
ATOM 1144 C C . SER A 1 144 ? 9.774 -9.372 -16.719 1.00 91.06 144 SER A C 1
ATOM 1146 O O . SER A 1 144 ? 9.169 -9.246 -15.659 1.00 91.06 144 SER A O 1
ATOM 1148 N N . GLU A 1 145 ? 9.451 -10.306 -17.614 1.00 90.00 145 GLU A 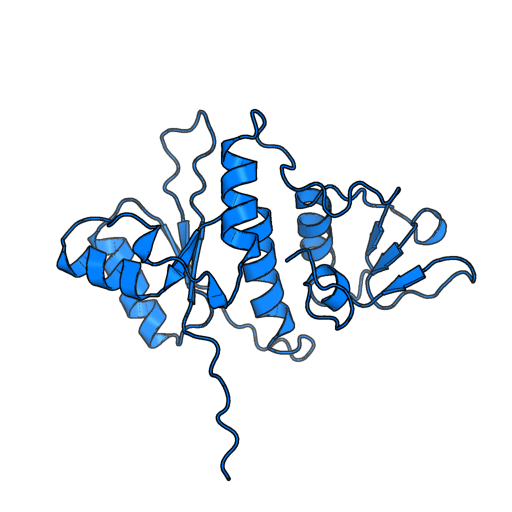N 1
ATOM 1149 C CA . GLU A 1 145 ? 8.390 -11.304 -17.395 1.00 90.00 145 GLU A CA 1
ATOM 1150 C C . GLU A 1 145 ? 8.720 -12.270 -16.250 1.00 90.00 145 GLU A C 1
ATOM 1152 O O . GLU A 1 145 ? 7.827 -12.809 -15.604 1.00 90.00 145 GLU A O 1
ATOM 1157 N N . SER A 1 146 ? 10.009 -12.489 -15.979 1.00 87.38 146 SER A N 1
ATOM 1158 C CA . SER A 1 146 ? 10.472 -13.373 -14.908 1.00 87.38 146 SER A CA 1
ATOM 1159 C C . SER A 1 146 ? 10.682 -12.646 -13.579 1.00 87.38 146 SER A C 1
ATOM 1161 O O . SER A 1 146 ? 11.364 -13.176 -12.703 1.00 87.38 146 SER A O 1
ATOM 1163 N N . SER A 1 147 ? 10.155 -11.425 -13.427 1.00 86.12 147 SER A N 1
ATOM 1164 C CA . SER A 1 147 ? 10.393 -10.628 -12.229 1.00 86.12 147 SER A CA 1
ATOM 1165 C C . SER A 1 147 ? 9.748 -11.236 -10.982 1.00 86.12 147 SER A C 1
ATOM 1167 O O . SER A 1 147 ? 8.680 -11.853 -11.029 1.00 86.12 147 SER A O 1
ATOM 1169 N N . SER A 1 148 ? 10.367 -10.989 -9.830 1.00 83.12 148 SER A N 1
ATOM 1170 C CA . SER A 1 148 ? 9.797 -11.305 -8.520 1.00 83.12 148 SER A CA 1
ATOM 1171 C C . SER A 1 148 ? 9.891 -10.082 -7.604 1.00 83.12 148 SER A C 1
ATOM 1173 O O . SER A 1 148 ? 10.987 -9.777 -7.125 1.00 83.12 148 SER A O 1
ATOM 1175 N N . PRO A 1 149 ? 8.771 -9.402 -7.272 1.00 83.69 149 PRO A N 1
ATOM 1176 C CA . PRO A 1 149 ? 7.361 -9.774 -7.500 1.00 83.69 149 PRO A CA 1
ATOM 1177 C C . PRO A 1 149 ? 6.899 -9.830 -8.974 1.00 83.69 149 PRO A C 1
ATOM 1179 O O . PRO A 1 149 ? 7.593 -9.287 -9.832 1.00 83.69 149 PRO A O 1
ATOM 1182 N N . PRO A 1 150 ? 5.720 -10.432 -9.268 1.00 88.56 150 PRO A N 1
ATOM 1183 C CA . PRO A 1 150 ? 5.197 -10.542 -10.633 1.00 88.56 150 PRO A CA 1
ATOM 1184 C C . PRO A 1 150 ? 5.133 -9.197 -11.355 1.00 88.56 150 PRO A C 1
ATOM 1186 O O . PRO A 1 150 ? 4.784 -8.180 -10.741 1.00 88.56 150 PRO A O 1
ATOM 1189 N N . LYS A 1 151 ? 5.428 -9.213 -12.658 1.00 90.62 151 LYS A N 1
ATOM 1190 C CA . LYS A 1 151 ? 5.535 -8.035 -13.524 1.00 90.62 151 LYS A CA 1
ATOM 1191 C C . LYS A 1 151 ? 4.377 -7.062 -13.356 1.00 90.62 151 LYS A C 1
ATOM 1193 O O . LYS A 1 151 ? 4.599 -5.863 -13.213 1.00 90.62 151 LYS A O 1
ATOM 1198 N N . GLU A 1 152 ? 3.149 -7.569 -13.312 1.00 91.31 152 GLU A N 1
ATOM 1199 C CA . GLU A 1 152 ? 1.940 -6.749 -13.223 1.00 91.31 152 GLU A CA 1
ATOM 1200 C C . GLU A 1 152 ? 1.932 -5.900 -11.950 1.00 91.31 152 GLU A C 1
ATOM 1202 O O . GLU A 1 152 ? 1.523 -4.745 -11.972 1.00 91.31 152 GLU A O 1
ATOM 1207 N N . LYS A 1 153 ? 2.441 -6.440 -10.836 1.00 88.00 153 LYS A N 1
ATOM 1208 C CA . LYS A 1 153 ? 2.512 -5.712 -9.564 1.00 88.00 153 LYS A CA 1
ATOM 1209 C C . LYS A 1 153 ? 3.548 -4.602 -9.574 1.00 88.00 153 LYS A C 1
ATOM 1211 O O . LYS A 1 153 ? 3.311 -3.554 -8.979 1.00 88.00 153 LYS A O 1
ATOM 1216 N N . LEU A 1 154 ? 4.686 -4.834 -10.219 1.00 90.00 154 LEU A N 1
ATOM 1217 C CA . LEU A 1 154 ? 5.716 -3.811 -10.367 1.00 90.00 154 LEU A CA 1
ATOM 1218 C C . LEU A 1 154 ? 5.262 -2.717 -11.333 1.00 90.00 154 LEU A C 1
ATOM 1220 O O . LEU A 1 154 ? 5.473 -1.544 -11.049 1.00 90.00 154 LEU A O 1
ATOM 1224 N N . VAL A 1 155 ? 4.582 -3.090 -12.419 1.00 93.25 155 VAL A N 1
ATOM 1225 C CA . VAL A 1 155 ? 3.950 -2.149 -13.353 1.00 93.25 155 VAL A CA 1
ATOM 1226 C C . VAL A 1 155 ? 2.919 -1.274 -12.639 1.00 93.25 155 VAL A C 1
ATOM 1228 O O . VAL A 1 155 ? 3.020 -0.051 -12.730 1.00 93.25 155 VAL A O 1
ATOM 1231 N N . ASP A 1 156 ? 1.996 -1.874 -11.878 1.00 90.69 156 ASP A N 1
ATOM 1232 C CA . ASP A 1 156 ? 1.002 -1.135 -11.088 1.00 90.69 156 ASP A CA 1
ATOM 1233 C C . ASP A 1 156 ? 1.687 -0.105 -10.172 1.00 90.69 156 ASP A C 1
ATOM 1235 O O . ASP A 1 156 ? 1.279 1.054 -10.108 1.00 90.69 156 ASP A O 1
ATOM 1239 N N . LEU A 1 157 ? 2.747 -0.519 -9.468 1.00 89.31 157 LEU A N 1
ATOM 1240 C CA . LEU A 1 157 ? 3.492 0.348 -8.557 1.00 89.31 157 LEU A CA 1
ATOM 1241 C C . LEU A 1 157 ? 4.196 1.499 -9.288 1.00 89.31 157 LEU A C 1
ATOM 1243 O O . LEU A 1 157 ? 4.100 2.648 -8.860 1.00 89.31 157 LEU A O 1
ATOM 1247 N N . LEU A 1 158 ? 4.897 1.199 -10.382 1.00 91.75 158 LEU A N 1
ATOM 1248 C CA . LEU A 1 158 ? 5.600 2.199 -11.185 1.00 91.75 158 LEU A CA 1
ATOM 1249 C C . LEU A 1 158 ? 4.622 3.258 -11.699 1.00 91.75 158 LEU A C 1
ATOM 1251 O O . LEU A 1 158 ? 4.877 4.448 -11.534 1.00 91.75 158 LEU A O 1
ATOM 1255 N N . GLN A 1 159 ? 3.474 2.838 -12.231 1.00 91.06 159 GLN A N 1
ATOM 1256 C CA . GLN A 1 159 ? 2.442 3.744 -12.739 1.00 91.06 159 GLN A CA 1
ATOM 1257 C C . GLN A 1 159 ? 1.792 4.582 -11.631 1.00 91.06 159 GLN A C 1
ATOM 1259 O O . GLN A 1 159 ? 1.588 5.783 -11.812 1.00 91.06 159 GLN A O 1
ATOM 1264 N N . LEU A 1 160 ? 1.511 3.990 -10.463 1.00 87.62 160 LEU A N 1
ATOM 1265 C CA . LEU A 1 160 ? 1.013 4.728 -9.291 1.00 87.62 160 LEU A CA 1
ATOM 1266 C C . LEU A 1 160 ? 1.978 5.835 -8.845 1.00 87.62 160 LEU A C 1
ATOM 1268 O O . LEU A 1 160 ? 1.542 6.869 -8.340 1.00 87.62 160 LEU A O 1
ATOM 1272 N N . CYS A 1 161 ? 3.270 5.619 -9.069 1.00 88.44 161 CYS A N 1
ATOM 1273 C CA . CYS A 1 161 ? 4.358 6.531 -8.743 1.00 88.44 161 CYS A CA 1
ATOM 1274 C C . CYS A 1 161 ? 4.859 7.352 -9.954 1.00 88.44 161 CYS A C 1
ATOM 1276 O O . CYS A 1 161 ? 5.942 7.941 -9.893 1.00 88.44 161 CYS A O 1
ATOM 1278 N N . GLY A 1 162 ? 4.083 7.407 -11.043 1.00 89.44 162 GLY A N 1
ATOM 1279 C CA . GLY A 1 162 ? 4.284 8.339 -12.158 1.00 89.44 162 GLY A CA 1
ATOM 1280 C C . GLY A 1 162 ? 5.196 7.841 -13.276 1.00 89.44 162 GLY A C 1
ATOM 1281 O O . GLY A 1 162 ? 5.558 8.629 -14.142 1.00 89.44 162 GLY A O 1
ATOM 1282 N N . GLY A 1 163 ? 5.569 6.563 -13.264 1.00 91.94 163 GLY A N 1
ATOM 1283 C CA . GLY A 1 163 ? 6.407 5.946 -14.286 1.00 91.94 163 GLY A CA 1
ATOM 1284 C C . GLY A 1 163 ? 5.613 5.509 -15.519 1.00 91.94 163 GLY A C 1
ATOM 1285 O O . GLY A 1 163 ? 4.524 4.938 -15.408 1.00 91.94 163 GLY A O 1
ATOM 1286 N N . ALA A 1 164 ? 6.186 5.734 -16.701 1.00 93.75 164 ALA A N 1
ATOM 1287 C CA . ALA A 1 164 ? 5.685 5.197 -17.964 1.00 93.75 164 ALA A CA 1
ATOM 1288 C C . ALA A 1 164 ? 6.224 3.778 -18.212 1.00 93.75 164 ALA A C 1
ATOM 1290 O O . ALA A 1 164 ? 7.338 3.459 -17.812 1.00 93.75 164 ALA A O 1
ATOM 1291 N N . ILE A 1 165 ? 5.454 2.908 -18.871 1.00 95.06 165 ILE A N 1
ATOM 1292 C CA . ILE A 1 165 ? 5.862 1.519 -19.137 1.00 95.06 165 ILE A CA 1
ATOM 1293 C C . ILE A 1 165 ? 6.111 1.322 -20.628 1.00 95.06 165 ILE A C 1
ATOM 1295 O O . ILE A 1 165 ? 5.246 1.625 -21.451 1.00 95.06 165 ILE A O 1
ATOM 1299 N N . CYS A 1 166 ? 7.269 0.759 -20.957 1.00 92.75 166 CYS A N 1
ATOM 1300 C CA . CYS A 1 166 ? 7.670 0.407 -22.311 1.00 92.75 166 CYS A CA 1
ATOM 1301 C C . CYS A 1 166 ? 7.384 -1.068 -22.609 1.00 92.75 166 CYS A C 1
ATOM 1303 O O . CYS A 1 166 ? 7.496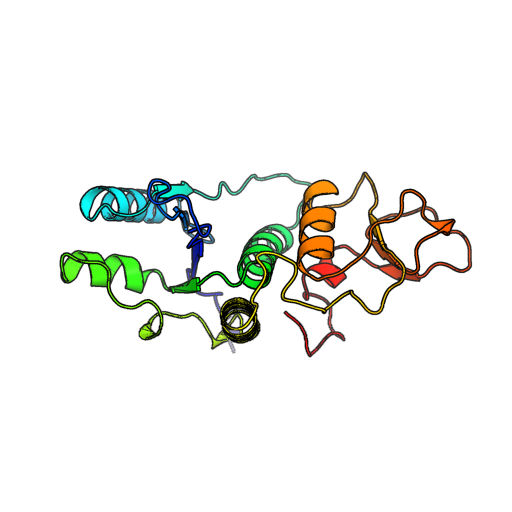 -1.943 -21.747 1.00 92.75 166 CYS A O 1
ATOM 1305 N N . ASN A 1 167 ? 7.071 -1.353 -23.874 1.00 89.19 167 ASN A N 1
ATOM 1306 C CA . ASN A 1 167 ? 6.823 -2.717 -24.346 1.00 89.19 167 ASN A CA 1
ATOM 1307 C C . ASN A 1 167 ? 8.113 -3.462 -24.716 1.00 89.19 167 ASN A C 1
ATOM 1309 O O . ASN A 1 167 ? 8.088 -4.685 -24.847 1.00 89.19 167 ASN A O 1
ATOM 1313 N N . SER A 1 168 ? 9.232 -2.749 -24.886 1.00 87.12 168 SER A N 1
ATOM 1314 C CA . SER A 1 168 ? 10.527 -3.351 -25.190 1.00 87.12 168 SER A CA 1
ATOM 1315 C C . SER A 1 168 ? 11.670 -2.736 -24.368 1.00 87.12 168 SER A C 1
ATOM 1317 O O . SER A 1 168 ? 11.629 -1.541 -24.063 1.00 87.12 168 SER A O 1
ATOM 1319 N N . PRO A 1 169 ? 12.717 -3.519 -24.035 1.00 86.94 169 PRO A N 1
ATOM 1320 C CA . PRO A 1 169 ? 13.887 -3.022 -23.307 1.00 86.94 169 PRO A CA 1
ATOM 1321 C C . PRO A 1 169 ? 14.618 -1.877 -24.014 1.00 86.94 169 PRO A C 1
ATOM 1323 O O . PRO A 1 169 ? 15.197 -1.026 -23.359 1.00 86.94 169 PRO A O 1
ATOM 1326 N N . GLN A 1 170 ? 14.605 -1.849 -25.351 1.00 85.69 170 GLN A N 1
ATOM 1327 C CA . GLN A 1 170 ? 15.328 -0.851 -26.151 1.00 85.69 170 GLN A CA 1
ATOM 1328 C C . GLN A 1 170 ? 14.702 0.547 -26.084 1.00 85.69 170 GLN A C 1
ATOM 1330 O O . GLN A 1 170 ? 15.349 1.516 -26.456 1.00 85.69 170 GLN A O 1
ATOM 1335 N N . GLN A 1 171 ? 13.436 0.636 -25.675 1.00 87.31 171 GLN A N 1
ATOM 1336 C CA . GLN A 1 171 ? 12.698 1.892 -25.532 1.00 87.31 171 GLN A CA 1
ATOM 1337 C C . GLN A 1 171 ? 12.717 2.416 -24.092 1.00 87.31 171 GLN A C 1
ATOM 1339 O O . GLN A 1 171 ? 12.101 3.438 -23.819 1.00 87.31 171 GLN A O 1
ATOM 1344 N N . ALA A 1 172 ? 13.313 1.676 -23.156 1.00 89.00 172 ALA A N 1
ATOM 1345 C CA . ALA A 1 172 ? 13.276 2.001 -21.740 1.00 89.00 172 ALA A CA 1
ATOM 1346 C C . ALA A 1 172 ? 14.592 2.631 -21.288 1.00 89.00 172 ALA A C 1
ATOM 1348 O O . ALA A 1 172 ? 15.669 2.161 -21.654 1.00 89.00 172 ALA A O 1
ATOM 1349 N N . ASP A 1 173 ? 14.490 3.610 -20.396 1.00 88.88 173 ASP A N 1
ATOM 1350 C CA . ASP A 1 173 ? 15.645 4.145 -19.673 1.00 88.88 173 ASP A CA 1
ATOM 1351 C C . ASP A 1 173 ? 16.163 3.129 -18.656 1.00 88.88 173 ASP A C 1
ATOM 1353 O O . ASP A 1 173 ? 17.369 3.006 -18.419 1.00 88.88 173 ASP A O 1
ATOM 1357 N N . LEU A 1 174 ? 15.224 2.394 -18.046 1.00 89.75 174 LEU A N 1
ATOM 1358 C CA . LEU A 1 174 ? 15.495 1.464 -16.963 1.00 89.75 174 LEU A CA 1
ATOM 1359 C C . LEU A 1 174 ? 14.774 0.128 -17.169 1.00 89.75 174 LEU A C 1
ATOM 1361 O O . LEU A 1 174 ? 13.554 0.065 -17.336 1.00 89.75 174 LEU A O 1
ATOM 1365 N N . CYS A 1 175 ? 15.530 -0.963 -17.086 1.00 90.81 175 CYS A N 1
ATOM 1366 C CA . CYS A 1 175 ? 14.999 -2.323 -17.053 1.00 90.81 175 CYS A CA 1
ATOM 1367 C C . CYS A 1 175 ? 14.969 -2.859 -15.616 1.00 90.81 175 CYS A C 1
ATOM 1369 O O . CYS A 1 175 ? 15.979 -2.806 -14.913 1.00 90.81 175 CYS A O 1
ATOM 1371 N N . ILE A 1 176 ? 13.833 -3.416 -15.196 1.00 89.81 176 ILE A N 1
ATOM 1372 C CA . ILE A 1 176 ? 13.627 -4.023 -13.878 1.00 89.81 176 ILE A CA 1
ATOM 1373 C C . ILE A 1 176 ? 13.633 -5.553 -13.991 1.00 89.81 176 ILE A C 1
ATOM 1375 O O . ILE A 1 176 ? 12.849 -6.131 -14.750 1.00 89.81 176 ILE A O 1
ATOM 1379 N N . GLY A 1 177 ? 14.472 -6.201 -13.184 1.00 85.94 177 GLY A N 1
ATOM 1380 C CA . GLY A 1 177 ? 14.623 -7.657 -13.130 1.00 85.94 177 GLY A CA 1
ATOM 1381 C C . GLY A 1 177 ? 15.647 -8.191 -14.135 1.00 85.94 177 GLY A C 1
ATOM 1382 O O . GLY A 1 177 ? 16.363 -7.437 -14.801 1.00 85.94 177 GLY A O 1
ATOM 1383 N N . GLU A 1 178 ? 15.749 -9.516 -14.245 1.00 80.62 178 GLU A N 1
ATOM 1384 C CA . GLU A 1 178 ? 16.675 -10.149 -15.189 1.00 80.62 178 GLU A CA 1
ATOM 1385 C C . GLU A 1 178 ? 16.240 -9.888 -16.638 1.00 80.62 178 GLU A C 1
ATOM 1387 O O . GLU A 1 178 ? 15.215 -10.390 -17.097 1.00 80.62 178 GLU A O 1
ATOM 1392 N N . CYS A 1 179 ? 17.027 -9.088 -17.363 1.00 73.50 179 CYS A N 1
ATOM 1393 C CA . CYS A 1 179 ? 16.833 -8.783 -18.780 1.00 73.50 179 CYS A CA 1
ATOM 1394 C C . CYS A 1 179 ? 18.135 -9.028 -19.554 1.00 73.50 179 CYS A C 1
ATOM 1396 O O . CYS A 1 179 ? 19.207 -8.583 -19.131 1.00 73.50 179 CYS A O 1
ATOM 1398 N N . ALA A 1 180 ? 18.045 -9.692 -20.711 1.00 64.88 180 ALA A N 1
ATOM 1399 C CA . ALA A 1 180 ? 19.151 -9.775 -21.663 1.00 64.88 180 ALA A CA 1
ATOM 1400 C C . ALA A 1 180 ? 19.391 -8.376 -22.256 1.00 64.88 180 ALA A C 1
ATOM 1402 O O . ALA A 1 180 ? 18.553 -7.847 -22.985 1.00 64.88 180 ALA A O 1
ATOM 1403 N N . ARG A 1 181 ? 20.495 -7.738 -21.860 1.00 62.12 181 ARG A N 1
ATOM 1404 C CA . ARG A 1 181 ? 20.737 -6.309 -22.101 1.00 62.12 181 ARG A CA 1
ATOM 1405 C C . ARG A 1 181 ? 21.214 -6.033 -23.536 1.00 62.12 181 ARG A C 1
ATOM 1407 O O . ARG A 1 181 ? 22.129 -6.715 -23.997 1.00 62.12 181 ARG A O 1
ATOM 1414 N N . PRO A 1 182 ? 20.715 -4.978 -24.198 1.00 58.28 182 PRO A N 1
ATOM 1415 C CA . PRO A 1 182 ? 21.518 -4.148 -25.097 1.00 58.28 182 PRO A CA 1
ATOM 1416 C C . PRO A 1 182 ? 22.544 -3.336 -24.279 1.00 58.28 182 PRO A C 1
ATOM 1418 O O . PRO A 1 182 ? 22.280 -3.019 -23.121 1.00 58.28 182 PRO A O 1
ATOM 1421 N N . ALA A 1 183 ? 23.705 -2.996 -24.848 1.00 61.34 183 ALA A N 1
ATOM 1422 C CA . ALA A 1 183 ? 24.838 -2.404 -24.115 1.00 61.34 183 ALA A CA 1
ATOM 1423 C C . ALA A 1 183 ? 24.543 -1.063 -23.401 1.00 61.34 183 ALA A C 1
ATOM 1425 O O . ALA A 1 183 ? 25.230 -0.741 -22.434 1.00 61.34 183 ALA A O 1
ATOM 1426 N N . ASP A 1 184 ? 23.512 -0.332 -23.833 1.00 62.34 184 ASP A N 1
ATOM 1427 C CA . ASP A 1 184 ? 23.266 1.061 -23.432 1.00 62.34 184 ASP A CA 1
ATOM 1428 C C . ASP A 1 184 ? 22.147 1.244 -22.385 1.00 62.34 184 ASP A C 1
ATOM 1430 O O . ASP A 1 184 ? 21.924 2.357 -21.913 1.00 62.34 184 ASP A O 1
ATOM 1434 N N . VAL A 1 185 ? 21.436 0.176 -21.995 1.00 68.75 185 VAL A N 1
ATOM 1435 C CA . VAL A 1 185 ? 20.277 0.276 -21.084 1.00 68.75 185 VAL A CA 1
ATOM 1436 C C . VAL A 1 185 ? 20.669 -0.057 -19.643 1.00 68.75 185 VAL A C 1
ATOM 1438 O O . VAL A 1 185 ? 21.266 -1.104 -19.363 1.00 68.75 185 VAL A O 1
ATOM 1441 N N . HIS A 1 186 ? 20.282 0.806 -18.700 1.00 79.56 186 HIS A N 1
ATOM 1442 C CA . HIS A 1 186 ? 20.515 0.588 -17.274 1.00 79.56 186 HIS A CA 1
ATOM 1443 C C . HIS A 1 186 ? 19.554 -0.484 -16.738 1.00 79.56 186 HIS A C 1
ATOM 1445 O O . HIS A 1 186 ? 18.338 -0.381 -16.881 1.00 79.56 186 HIS A O 1
ATOM 1451 N N . ALA A 1 187 ? 20.089 -1.529 -16.104 1.00 84.25 187 ALA A N 1
ATOM 1452 C CA . ALA A 1 187 ? 19.295 -2.619 -15.536 1.00 84.25 187 ALA A CA 1
ATOM 1453 C C . ALA A 1 187 ? 19.453 -2.670 -14.013 1.00 84.25 187 ALA A C 1
ATOM 1455 O O . ALA A 1 187 ? 20.577 -2.727 -13.507 1.00 84.25 187 ALA A O 1
ATOM 1456 N N . VAL A 1 188 ? 18.330 -2.704 -13.298 1.00 87.00 188 VAL A N 1
ATOM 1457 C CA . VAL A 1 188 ? 18.266 -2.799 -11.835 1.00 87.00 188 VAL A CA 1
ATOM 1458 C C . VAL A 1 188 ? 17.401 -3.980 -11.400 1.00 87.00 188 VAL A C 1
ATOM 1460 O O . VAL A 1 188 ? 16.613 -4.533 -12.163 1.00 87.00 188 VAL A O 1
ATOM 1463 N N . GLN A 1 189 ? 17.561 -4.384 -10.146 1.00 86.00 189 GLN A N 1
ATOM 1464 C CA . GLN A 1 189 ? 16.767 -5.451 -9.539 1.00 86.00 189 GLN A CA 1
ATOM 1465 C C . GLN A 1 189 ? 15.456 -4.886 -8.973 1.00 86.00 189 GLN A C 1
ATOM 1467 O O . GLN A 1 189 ? 15.367 -3.705 -8.646 1.00 86.00 189 GLN A O 1
ATOM 1472 N N . GLU A 1 190 ? 14.448 -5.733 -8.785 1.00 86.62 190 GLU A N 1
ATOM 1473 C CA . GLU A 1 190 ? 13.106 -5.370 -8.303 1.00 86.62 190 GLU A CA 1
ATOM 1474 C C . GLU A 1 190 ? 13.153 -4.611 -6.973 1.00 86.62 190 GLU A C 1
ATOM 1476 O O . GLU A 1 190 ? 12.393 -3.671 -6.748 1.00 86.62 190 GLU A O 1
ATOM 1481 N N . ARG A 1 191 ? 14.107 -4.963 -6.103 1.00 81.31 191 ARG A N 1
ATOM 1482 C CA . ARG A 1 191 ? 14.341 -4.294 -4.813 1.00 81.31 191 ARG A CA 1
ATOM 1483 C C . ARG A 1 191 ? 14.657 -2.796 -4.923 1.00 81.31 191 ARG A C 1
ATOM 1485 O O . ARG A 1 191 ? 14.409 -2.078 -3.958 1.00 81.31 191 ARG A O 1
ATOM 1492 N N . TRP A 1 192 ? 15.147 -2.324 -6.072 1.00 83.88 192 TRP A N 1
ATOM 1493 C CA . TRP A 1 192 ? 15.350 -0.896 -6.337 1.00 83.88 192 TRP A CA 1
ATOM 1494 C C . TRP A 1 192 ? 14.020 -0.133 -6.379 1.00 83.88 192 TRP A C 1
ATOM 1496 O O . TRP A 1 192 ? 13.916 0.980 -5.859 1.00 83.88 192 TRP A O 1
ATOM 1506 N N . VAL A 1 193 ? 12.988 -0.756 -6.963 1.00 83.50 193 VAL A N 1
ATOM 1507 C CA . VAL A 1 193 ? 11.623 -0.209 -7.020 1.00 83.50 193 VAL A CA 1
ATOM 1508 C C . VAL A 1 193 ? 10.984 -0.226 -5.629 1.00 83.50 193 VAL A C 1
ATOM 1510 O O . VAL A 1 193 ? 10.253 0.692 -5.273 1.00 83.50 193 VAL A O 1
ATOM 1513 N N . LEU A 1 194 ? 11.298 -1.240 -4.818 1.00 79.88 194 LEU A N 1
ATOM 1514 C CA . LEU A 1 194 ? 10.751 -1.415 -3.467 1.00 79.88 194 LEU A CA 1
ATOM 1515 C C . LEU A 1 194 ? 11.441 -0.557 -2.387 1.00 79.88 194 LEU A C 1
ATOM 1517 O O . LEU A 1 194 ? 11.054 -0.635 -1.226 1.00 79.88 194 LEU A O 1
ATOM 1521 N N . GLY A 1 195 ? 12.470 0.226 -2.736 1.00 70.69 195 GLY A N 1
ATOM 1522 C CA . GLY A 1 195 ? 13.195 1.078 -1.781 1.00 70.69 195 GLY A CA 1
ATOM 1523 C C . GLY A 1 195 ? 14.148 0.326 -0.838 1.00 70.69 195 GLY A C 1
ATOM 1524 O O . GLY A 1 195 ? 14.593 0.884 0.157 1.00 70.69 195 GLY A O 1
ATOM 1525 N N . ASN A 1 196 ? 14.491 -0.935 -1.133 1.00 58.16 196 ASN A N 1
ATOM 1526 C CA . ASN A 1 196 ? 15.311 -1.787 -0.258 1.00 58.16 196 ASN A CA 1
ATOM 1527 C C . ASN A 1 196 ? 16.779 -1.921 -0.736 1.00 58.16 196 ASN A C 1
ATOM 1529 O O . ASN A 1 196 ? 17.474 -2.874 -0.379 1.00 58.16 196 ASN A O 1
ATOM 1533 N N . GLU A 1 197 ? 17.267 -0.990 -1.566 1.00 52.84 197 GLU A N 1
ATOM 1534 C CA . GLU A 1 197 ? 18.685 -0.898 -1.951 1.00 52.84 197 GLU A CA 1
ATOM 1535 C C . GLU A 1 197 ? 19.396 0.270 -1.257 1.00 52.84 197 GLU A C 1
ATOM 1537 O O . GLU A 1 197 ? 18.919 1.405 -1.243 1.00 52.84 197 GLU A O 1
ATOM 1542 N N . ALA A 1 198 ? 20.586 -0.010 -0.715 1.00 35.69 198 ALA A N 1
ATOM 1543 C CA . ALA A 1 198 ? 21.480 1.008 -0.177 1.00 35.69 198 ALA A CA 1
ATOM 1544 C C . ALA A 1 198 ? 21.914 1.962 -1.303 1.00 35.69 198 ALA A C 1
ATOM 1546 O O . ALA A 1 198 ? 22.554 1.534 -2.260 1.00 35.69 198 ALA A O 1
ATOM 1547 N N . GLY A 1 199 ? 21.561 3.244 -1.179 1.00 40.44 199 GLY A N 1
ATOM 1548 C CA . GLY A 1 199 ? 21.877 4.284 -2.166 1.00 40.44 199 GLY A CA 1
ATOM 1549 C C . GLY A 1 199 ? 20.676 5.113 -2.626 1.00 40.44 199 GLY A C 1
ATOM 1550 O O . GLY A 1 199 ? 20.877 6.185 -3.183 1.00 40.44 199 GLY A O 1
ATOM 1551 N N . ARG A 1 200 ? 19.440 4.679 -2.342 1.00 50.38 200 ARG A N 1
ATOM 1552 C CA . ARG A 1 200 ? 18.222 5.470 -2.574 1.00 50.38 200 ARG A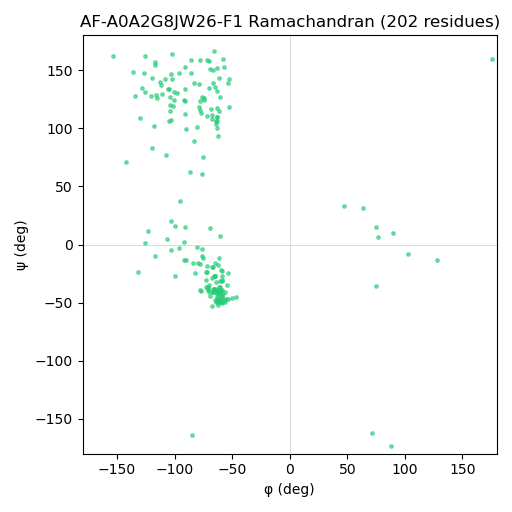 CA 1
ATOM 1553 C C . ARG A 1 200 ? 17.660 5.952 -1.236 1.00 50.38 200 ARG A C 1
ATOM 1555 O O . ARG A 1 200 ? 16.733 5.359 -0.704 1.00 50.38 200 ARG A O 1
ATOM 1562 N N . ASN A 1 201 ? 18.270 6.984 -0.658 1.00 36.53 201 ASN A N 1
ATOM 1563 C CA . ASN A 1 201 ? 17.966 7.404 0.715 1.00 36.53 201 ASN A CA 1
ATOM 1564 C C . ASN A 1 201 ? 16.649 8.183 0.895 1.00 36.53 201 ASN A C 1
ATOM 1566 O O . ASN A 1 201 ? 16.295 8.457 2.039 1.00 36.53 201 ASN A O 1
ATOM 1570 N N . ASP A 1 202 ? 15.902 8.513 -0.167 1.00 43.44 202 ASP A N 1
ATOM 1571 C CA . ASP A 1 202 ? 14.996 9.667 -0.054 1.00 43.44 202 ASP A CA 1
ATOM 1572 C C . ASP A 1 202 ? 13.514 9.428 -0.391 1.00 43.44 202 ASP A C 1
ATOM 1574 O O . ASP A 1 202 ? 12.761 10.398 -0.374 1.00 43.44 202 ASP A O 1
ATOM 1578 N N . ILE A 1 203 ? 13.050 8.219 -0.753 1.00 47.91 203 ILE A N 1
ATOM 1579 C CA . ILE A 1 203 ? 11.789 8.156 -1.528 1.00 47.91 203 ILE A CA 1
ATOM 1580 C C . ILE A 1 203 ? 10.689 7.164 -1.085 1.00 47.91 203 ILE A C 1
ATOM 1582 O O . ILE A 1 203 ? 9.525 7.466 -1.347 1.00 47.91 203 ILE A O 1
ATOM 1586 N N . LEU A 1 204 ? 10.945 6.067 -0.361 1.00 48.66 204 LEU A N 1
ATOM 1587 C CA . LEU A 1 204 ? 9.872 5.175 0.137 1.00 48.66 204 LEU A CA 1
ATOM 1588 C C . LEU A 1 204 ? 10.211 4.551 1.496 1.00 48.66 204 LEU A C 1
ATOM 1590 O O . LEU A 1 204 ? 11.357 4.077 1.640 1.00 48.66 204 LEU A O 1
#

InterPro domains:
  IPR001357 BRCT domain [PS50172] (28-108)
  IPR022047 Microcephalin-like [PTHR14625] (23-195)
  IPR036420 BRCT domain superfamily [G3DSA:3.40.50.10190] (27-121)
  IPR036420 BRCT domain superfamily [G3DSA:3.40.50.10190] (125-197)
  IPR036420 BRCT domain superfamily [SSF52113] (27-111)
  IPR036420 BRCT domain superfamily [SSF52113] (133-194)

Mean predicted aligned error: 9.8 Å

Sequence (204 aa):
MSKLKKGRGRMLEVRTKVAPGNKTRKPTIVLTSMHRSDQDVMVSVVRNLGGYKSHRHRRSYDHSSSPGTREDLECTMAIANGCWLLSKEWVLNSLESGYWLPEEPFEVHSAFPAAKISRELKSQSETDGCHLKLFSEFEGFFVSESSSPPKEKLVDLLQLCGGAICNSPQQADLCIGECARPADVHAVQERWVLGNEAGRNDIL

Radius of gyration: 18.5 Å; Cα contacts (8 Å, |Δi|>4): 337; chains: 1; bounding box: 49×38×50 Å

Secondary structure (DSSP, 8-state):
----------EEEEE----TT-TT---EEEE-S--HHHHHHHHHHHHHH-S-EEEE------TTS-HHHHHHHHHHHHHHTT-EEEETHHHHHHHHHTSPPPSGGGB-TTT-HHHHHHHHHHHH-SSSS----TTTTSS-EEE-TT-SS-HHHHHHHHHHTT--B-SSGGG-SEEESS----TT-EEE-HHHHTT-STT--S--

Organism: Stichopus japonicus (NCBI:txid307972)

Foldseek 3Di:
DDDPPPPPAQKKWWAPDDDPPDPPDQTETERPNDDPVLLVVLQVLCVQLDSYHYDYDDPDPPVPADSPLVSLLVVLVSLLQLTAIFHPVQSVVCSVVSHRDDGVVGGPCVVCVSSNVSNVLVVVDPDSAQSAQQAQVWPAEEEDCPAVVHRVSLVVSCRSNNHHYDPDQVRGQEYEPDDPDDPRHHYDYSVVSSVNDPPNPDHD

pLDDT: mean 76.11, std 18.49, range [24.56, 96.38]

Nearest PDB structures (foldseek):
  3sht-assembly3_C  TM=8.590E-01  e=4.253E-14  Homo sapiens
  3szm-assembly4_D  TM=8.316E-01  e=7.334E-14  Homo sapiens
  3pc8-assembly1_D  TM=7.436E-01  e=5.950E-02  Homo sapiens
  2le0-assembly1_A  TM=7.363E-01  e=1.307E-01  Rattus norvegicus
  3l40-assembly2_B  TM=4.970E-01  e=4.681E-03  Schizosaccharomyces pombe